Protein AF-A0A7D5SDD8-F1 (afdb_monomer_lite)

Radius of gyration: 26.08 Å; chains: 1; bounding box: 61×67×70 Å

pLDDT: mean 90.42, std 7.59, range [57.81, 98.69]

Secondary structure (DSSP, 8-state):
-----SSS----S---TTEEE--EEE---TT-S--EEEPPPEEE--PPPPPPEEEEEES-SS--TT--EEEEEEEES--EEEEEEEEETTEEES-SSSEEEES---TT--EEEEEEEE-SS----------EE--TTS----SS-TTSSEEEEEEEEPHHHHHHTT--S-EEEEEEEEEE--SSPPBS-SEEEEEEEEEEE--SS--SBPP----EEEEEEEEE-PPTTEEEEEEEEEEEEE-SSSEEEEEEEEE--S---B-PPBEE---SS--EEEEEE-GGGGTTGGG-SB-EEES--

Sequence (301 aa):
MNTGTNSATFTTNALTNGQTVTCVLTSSANCLSNNTATSNGITVNVSAAQTPTLSISASATTICSATSVTFTATATNPGINPSYQWKVNGSNVGTNSSTYTSSAINNGDVVTCQLTSYSTCPLTVTLGTGTGTNTTTSGAGAAYPTYYGNGRQQYIIRATELTALGLSTSGLLQSVGFNVATTNVGSPATLNGYTIKLANVSNTVSTTSFLNPTFTTVLGPLNYTPVTASLNTHTFTTPFVWDGSSNVLVDICFSNQVVGTSAYQTAQTNPGFVTSVYYQADGTAGAAACTQATGTTTCPA

Structure (mmCIF, N/CA/C/O backbone):
data_AF-A0A7D5SDD8-F1
#
_entry.id   AF-A0A7D5SDD8-F1
#
loop_
_atom_site.group_PDB
_atom_site.id
_atom_site.type_symbol
_atom_site.label_atom_id
_atom_site.label_alt_id
_atom_site.label_comp_id
_atom_site.label_asym_id
_atom_site.label_entity_id
_atom_site.label_seq_id
_atom_site.pdbx_PDB_ins_code
_atom_site.Cartn_x
_atom_site.Cartn_y
_atom_site.Cartn_z
_atom_site.occupancy
_atom_site.B_iso_or_equiv
_atom_site.auth_seq_id
_atom_site.auth_comp_id
_atom_site.auth_asym_id
_atom_site.auth_atom_id
_atom_site.pdbx_PDB_model_num
ATOM 1 N N . MET A 1 1 ? 12.315 -35.715 4.372 1.00 66.25 1 MET A N 1
ATOM 2 C CA . MET A 1 1 ? 11.737 -36.354 3.167 1.00 66.25 1 MET A CA 1
ATOM 3 C C . MET A 1 1 ? 12.162 -35.550 1.953 1.00 66.25 1 MET A C 1
ATOM 5 O O . MET A 1 1 ? 12.188 -34.329 2.062 1.00 66.25 1 MET A O 1
ATOM 9 N N . ASN A 1 2 ? 12.517 -36.199 0.841 1.00 77.56 2 ASN A N 1
ATOM 10 C CA . ASN A 1 2 ? 12.768 -35.473 -0.404 1.00 77.56 2 ASN A CA 1
ATOM 11 C C . ASN A 1 2 ? 11.422 -34.995 -0.965 1.00 77.56 2 ASN A C 1
ATOM 13 O O . ASN A 1 2 ? 10.528 -35.804 -1.190 1.00 77.56 2 ASN A O 1
ATOM 17 N N . THR A 1 3 ? 11.273 -33.684 -1.103 1.00 81.19 3 THR A N 1
ATOM 18 C CA . THR A 1 3 ? 10.057 -33.028 -1.608 1.00 81.19 3 THR A CA 1
ATOM 19 C C . THR A 1 3 ? 10.343 -32.171 -2.842 1.00 81.19 3 THR A C 1
ATOM 21 O O . THR A 1 3 ? 9.421 -31.591 -3.407 1.00 81.19 3 THR A O 1
ATOM 24 N N . GLY A 1 4 ? 11.608 -32.097 -3.270 1.00 77.88 4 GLY A N 1
ATOM 25 C CA . GLY A 1 4 ? 12.033 -31.346 -4.444 1.00 77.88 4 GLY A CA 1
ATOM 26 C C . GLY A 1 4 ? 12.057 -32.205 -5.707 1.00 77.88 4 GLY A C 1
ATOM 27 O O . GLY A 1 4 ? 12.121 -33.433 -5.658 1.00 77.88 4 GLY A O 1
ATOM 28 N N . THR A 1 5 ? 12.028 -31.542 -6.858 1.00 81.94 5 THR A N 1
ATOM 29 C CA . THR A 1 5 ? 12.284 -32.153 -8.170 1.00 81.94 5 THR A CA 1
ATOM 30 C C . THR A 1 5 ? 13.751 -31.962 -8.567 1.00 81.94 5 THR A C 1
ATOM 32 O O . THR A 1 5 ? 14.474 -31.219 -7.908 1.00 81.94 5 THR A O 1
ATOM 35 N N . ASN A 1 6 ? 14.198 -32.579 -9.669 1.00 87.00 6 ASN A N 1
ATOM 36 C CA . ASN A 1 6 ? 15.525 -32.327 -10.252 1.00 87.00 6 ASN A CA 1
ATOM 37 C C . ASN A 1 6 ? 15.594 -30.925 -10.892 1.00 87.00 6 ASN A C 1
ATOM 39 O O . ASN A 1 6 ? 15.603 -30.776 -12.112 1.00 87.00 6 ASN A O 1
ATOM 43 N N . SER A 1 7 ? 15.549 -29.898 -10.052 1.00 84.81 7 SER A N 1
ATOM 44 C CA . SER A 1 7 ? 15.533 -28.487 -10.413 1.00 84.81 7 SER A CA 1
ATOM 45 C C . SER A 1 7 ? 16.516 -27.737 -9.527 1.00 84.81 7 SER A C 1
ATOM 47 O O . SER A 1 7 ? 16.655 -28.038 -8.342 1.00 84.81 7 SER A O 1
ATOM 49 N N . ALA A 1 8 ? 17.157 -26.714 -10.089 1.00 84.94 8 ALA A N 1
ATOM 50 C CA . ALA A 1 8 ? 17.999 -25.797 -9.328 1.00 84.94 8 ALA A CA 1
ATOM 51 C C . ALA A 1 8 ? 17.191 -24.910 -8.356 1.00 84.94 8 ALA A C 1
ATOM 53 O O . ALA A 1 8 ? 17.775 -24.206 -7.535 1.00 84.94 8 ALA A O 1
ATOM 54 N N . THR A 1 9 ? 15.856 -24.930 -8.436 1.00 82.12 9 THR A N 1
ATOM 55 C CA . THR A 1 9 ? 14.961 -24.117 -7.605 1.00 82.12 9 THR A CA 1
ATOM 56 C C . THR A 1 9 ? 13.882 -24.982 -6.960 1.00 82.12 9 THR A C 1
ATOM 58 O O . THR A 1 9 ? 13.215 -25.763 -7.639 1.00 82.12 9 THR A O 1
ATOM 61 N N . PHE A 1 10 ? 13.692 -24.800 -5.651 1.00 84.56 10 PHE A N 1
ATOM 62 C CA . PHE A 1 10 ? 12.634 -25.418 -4.854 1.00 84.56 10 PHE A CA 1
ATOM 63 C C . PHE A 1 10 ? 11.755 -24.332 -4.228 1.00 84.56 10 PHE A C 1
ATOM 65 O O . PHE A 1 10 ? 12.262 -23.407 -3.596 1.00 84.56 10 PHE A O 1
ATOM 72 N N . THR A 1 11 ? 10.439 -24.458 -4.390 1.00 81.12 11 THR A N 1
ATOM 73 C CA . THR A 1 11 ? 9.437 -23.543 -3.829 1.00 81.12 11 THR A CA 1
ATOM 74 C C . THR A 1 11 ? 8.402 -24.342 -3.057 1.00 81.12 11 THR A C 1
ATOM 76 O O . THR A 1 11 ? 7.872 -25.327 -3.567 1.00 81.12 11 THR A O 1
ATOM 79 N N . THR A 1 12 ? 8.086 -23.915 -1.839 1.00 84.69 12 THR A N 1
ATOM 80 C CA . THR A 1 12 ? 7.073 -24.555 -0.998 1.00 84.69 12 THR A CA 1
ATOM 81 C C . THR A 1 12 ? 6.418 -23.523 -0.087 1.00 84.69 12 THR A C 1
ATOM 83 O O . THR A 1 12 ? 7.049 -22.550 0.317 1.00 84.69 12 THR A O 1
ATOM 86 N N . ASN A 1 13 ? 5.153 -23.753 0.247 1.00 79.31 13 ASN A N 1
ATOM 87 C CA . ASN A 1 13 ? 4.387 -23.017 1.252 1.00 79.31 13 ASN A CA 1
ATOM 88 C C . ASN A 1 13 ? 4.077 -23.884 2.489 1.00 79.31 13 ASN A C 1
ATOM 90 O O . ASN A 1 13 ? 3.330 -23.459 3.363 1.00 79.31 13 ASN A O 1
ATOM 94 N N . ALA A 1 14 ? 4.639 -25.095 2.562 1.00 84.62 14 ALA A N 1
ATOM 95 C CA . ALA A 1 14 ? 4.323 -26.090 3.588 1.00 84.62 14 ALA A CA 1
ATOM 96 C C . ALA A 1 14 ? 5.325 -26.121 4.755 1.00 84.62 14 ALA A C 1
ATOM 98 O O . ALA A 1 14 ? 5.261 -27.022 5.593 1.00 84.62 14 ALA A O 1
ATOM 99 N N . LEU A 1 15 ? 6.280 -25.183 4.799 1.00 86.50 15 LEU A N 1
ATOM 100 C CA . LEU A 1 15 ? 7.284 -25.167 5.859 1.00 86.50 15 LEU A CA 1
ATOM 101 C C . LEU A 1 15 ? 6.682 -24.713 7.188 1.00 86.50 15 LEU A C 1
ATOM 103 O O . LEU A 1 15 ? 5.886 -23.778 7.246 1.00 86.50 15 LEU A O 1
ATOM 107 N N . THR A 1 16 ? 7.124 -25.349 8.268 1.00 87.06 16 THR A N 1
ATOM 108 C CA . THR A 1 16 ? 6.798 -24.955 9.643 1.00 87.06 16 THR A CA 1
ATOM 109 C C . THR A 1 16 ? 8.028 -24.412 10.360 1.00 87.06 16 THR A C 1
ATOM 111 O O . THR A 1 16 ? 9.163 -24.649 9.945 1.00 87.06 16 THR A O 1
ATOM 114 N N . ASN A 1 17 ? 7.811 -23.705 11.471 1.00 86.38 17 ASN A N 1
ATOM 115 C CA . ASN A 1 17 ? 8.893 -23.103 12.244 1.00 86.38 17 ASN A CA 1
ATOM 116 C C . ASN A 1 17 ? 9.960 -24.129 12.656 1.00 86.38 17 ASN A C 1
ATOM 118 O O . ASN A 1 17 ? 9.631 -25.195 13.176 1.00 86.38 17 ASN A O 1
ATOM 122 N N . GLY A 1 18 ? 11.229 -23.783 12.443 1.00 85.88 18 GLY A N 1
ATOM 123 C CA . GLY A 1 18 ? 12.379 -24.603 12.815 1.00 85.88 18 GLY A CA 1
ATOM 124 C C . GLY A 1 18 ? 12.709 -25.722 11.826 1.00 85.88 18 GLY A C 1
ATOM 125 O O . GLY A 1 18 ? 13.645 -26.478 12.075 1.00 85.88 18 GLY A O 1
ATOM 126 N N . GLN A 1 19 ? 11.988 -25.847 10.707 1.00 91.81 19 GLN A N 1
ATOM 127 C CA . GLN A 1 19 ? 12.346 -26.819 9.677 1.00 91.81 19 GLN A CA 1
ATOM 128 C C . GLN A 1 19 ? 13.615 -26.394 8.937 1.00 91.81 19 GLN A C 1
ATOM 130 O O . GLN A 1 19 ? 13.788 -25.230 8.582 1.00 91.81 19 GLN A O 1
ATOM 135 N N . THR A 1 20 ? 14.495 -27.358 8.674 1.00 90.94 20 THR A N 1
ATOM 136 C CA . THR A 1 20 ? 15.713 -27.150 7.890 1.00 90.94 20 THR A CA 1
ATOM 137 C C . THR A 1 20 ? 15.519 -27.655 6.464 1.00 90.94 20 THR A C 1
ATOM 139 O O . THR A 1 20 ? 15.123 -28.801 6.254 1.00 90.94 20 THR A O 1
ATOM 142 N N . VAL A 1 21 ? 15.840 -26.814 5.484 1.00 92.88 21 VAL A N 1
ATOM 143 C CA . VAL A 1 21 ? 15.883 -27.175 4.064 1.00 92.88 21 VAL A CA 1
ATOM 144 C C . VAL A 1 21 ? 17.324 -27.496 3.672 1.00 92.88 21 VAL A C 1
ATOM 146 O O . VAL A 1 21 ? 18.232 -26.708 3.935 1.00 92.88 21 VAL A O 1
ATOM 149 N N . THR A 1 22 ? 17.529 -28.646 3.032 1.00 91.81 22 THR A N 1
ATOM 150 C CA . THR A 1 22 ? 18.794 -29.061 2.407 1.00 91.81 22 THR A CA 1
ATOM 151 C C . THR A 1 22 ? 18.536 -29.492 0.966 1.00 91.81 22 THR A C 1
ATOM 153 O O . THR A 1 22 ? 17.443 -29.946 0.626 1.00 91.81 22 THR A O 1
ATOM 156 N N . CYS A 1 23 ? 19.545 -29.358 0.109 1.00 91.44 23 CYS A N 1
ATOM 157 C CA . CYS A 1 23 ? 19.535 -29.860 -1.260 1.00 91.44 23 CYS A CA 1
ATOM 158 C C . CYS A 1 23 ? 20.537 -31.009 -1.384 1.00 91.44 23 CYS A C 1
ATOM 160 O O . CYS A 1 23 ? 21.639 -30.929 -0.841 1.00 91.44 23 CYS A O 1
ATOM 162 N N . VAL A 1 24 ? 20.161 -32.069 -2.100 1.00 92.25 24 VAL A N 1
ATOM 163 C CA . VAL A 1 24 ? 21.058 -33.182 -2.427 1.00 92.25 24 VAL A CA 1
ATOM 164 C C . VAL A 1 24 ? 21.251 -33.212 -3.937 1.00 92.25 24 VAL A C 1
ATOM 166 O O . VAL A 1 24 ? 20.313 -33.482 -4.685 1.00 92.25 24 VAL A O 1
ATOM 169 N N . LEU A 1 25 ? 22.476 -32.953 -4.380 1.00 90.56 25 LEU A N 1
ATOM 170 C CA . LEU A 1 25 ? 22.902 -33.149 -5.758 1.00 90.56 25 LEU A CA 1
ATOM 171 C C . LEU A 1 25 ? 23.316 -34.609 -5.943 1.00 90.56 25 LEU A C 1
ATOM 173 O O . LEU A 1 25 ? 24.111 -35.121 -5.160 1.00 90.56 25 LEU A O 1
ATOM 177 N N . THR A 1 26 ? 22.826 -35.257 -6.999 1.00 91.69 26 THR A N 1
ATOM 178 C CA . THR A 1 26 ? 23.300 -36.582 -7.431 1.00 91.69 26 THR A CA 1
ATOM 179 C C . THR A 1 26 ? 23.877 -36.473 -8.839 1.00 91.69 26 THR A C 1
ATOM 181 O O . THR A 1 26 ? 23.182 -36.054 -9.760 1.00 91.69 26 THR A O 1
ATOM 184 N N . SER A 1 27 ? 25.148 -36.829 -9.008 1.00 89.06 27 SER A N 1
ATOM 185 C CA . SER A 1 27 ? 25.861 -36.805 -10.286 1.00 89.06 27 SER A CA 1
ATOM 186 C C . SER A 1 27 ? 25.738 -38.139 -11.023 1.00 89.06 27 SER A C 1
ATOM 188 O O . SER A 1 27 ? 25.732 -39.207 -10.411 1.00 89.06 27 SER A O 1
ATOM 190 N N . SER A 1 28 ? 25.682 -38.078 -12.353 1.00 90.81 28 SER A N 1
ATOM 191 C CA . SER A 1 28 ? 25.696 -39.239 -13.251 1.00 90.81 28 SER A CA 1
ATOM 192 C C . SER A 1 28 ? 27.062 -39.484 -13.908 1.00 90.81 28 SER A C 1
ATOM 194 O O . SER A 1 28 ? 27.164 -40.304 -14.817 1.00 90.81 28 SER A O 1
ATOM 196 N N . ALA A 1 29 ? 28.116 -38.776 -13.486 1.00 91.44 29 ALA A N 1
ATOM 197 C CA . ALA A 1 29 ? 29.450 -38.963 -14.049 1.00 91.44 29 ALA A CA 1
ATOM 198 C C . ALA A 1 29 ? 30.040 -40.339 -13.687 1.00 91.44 29 ALA A C 1
ATOM 200 O O . ALA A 1 29 ? 29.857 -40.848 -12.580 1.00 91.44 29 ALA A O 1
ATOM 201 N N . ASN A 1 30 ? 30.790 -40.924 -14.624 1.00 91.31 30 ASN A N 1
ATOM 202 C CA . ASN A 1 30 ? 31.490 -42.187 -14.405 1.00 91.31 30 ASN A CA 1
ATOM 203 C C . ASN A 1 30 ? 32.694 -42.000 -13.466 1.00 91.31 30 ASN A C 1
ATOM 205 O O . ASN A 1 30 ? 33.259 -40.910 -13.373 1.00 91.31 30 ASN A O 1
ATOM 209 N N . CYS A 1 31 ? 33.116 -43.089 -12.818 1.00 88.06 31 CYS A N 1
ATOM 210 C CA . CYS A 1 31 ? 34.308 -43.148 -11.959 1.00 88.06 31 CYS A CA 1
ATOM 211 C C . CYS A 1 31 ? 34.240 -42.316 -10.660 1.00 88.06 31 CYS A C 1
ATOM 213 O O . CYS A 1 31 ? 35.278 -42.018 -10.071 1.00 88.06 31 CYS A O 1
ATOM 215 N N . LEU A 1 32 ? 33.041 -41.966 -10.179 1.00 89.44 32 LEU A N 1
ATOM 216 C CA . LEU A 1 32 ? 32.861 -41.347 -8.863 1.00 89.44 32 LEU A CA 1
ATOM 217 C C . LEU A 1 32 ? 32.847 -42.406 -7.751 1.00 89.44 32 LEU A C 1
ATOM 219 O O . LEU A 1 32 ? 32.102 -43.379 -7.826 1.00 89.44 32 LEU A O 1
ATOM 223 N N . SER A 1 33 ? 33.628 -42.189 -6.691 1.00 87.81 33 SER A N 1
ATOM 224 C CA . SER A 1 33 ? 33.569 -42.990 -5.455 1.00 87.81 33 SER A CA 1
ATOM 225 C C . SER A 1 33 ? 32.396 -42.595 -4.547 1.00 87.81 33 SER A C 1
ATOM 227 O O . SER A 1 33 ? 31.922 -43.410 -3.760 1.00 87.81 33 SER A O 1
ATOM 229 N N . ASN A 1 34 ? 31.906 -41.359 -4.679 1.00 88.44 34 ASN A N 1
ATOM 230 C CA . ASN A 1 34 ? 30.652 -40.871 -4.116 1.00 88.44 34 ASN A CA 1
ATOM 231 C C . ASN A 1 34 ? 29.995 -39.951 -5.150 1.00 88.44 34 ASN A C 1
ATOM 233 O O . ASN A 1 34 ? 30.604 -38.985 -5.608 1.00 88.44 34 ASN A O 1
ATOM 237 N N . ASN A 1 35 ? 28.766 -40.268 -5.538 1.00 91.56 35 ASN A N 1
ATOM 238 C CA . ASN A 1 35 ? 28.024 -39.532 -6.553 1.00 91.56 35 ASN A CA 1
ATOM 239 C C . ASN A 1 35 ? 27.025 -38.529 -5.964 1.00 91.56 35 ASN A C 1
ATOM 241 O O . ASN A 1 35 ? 26.278 -37.923 -6.726 1.00 91.56 35 ASN A O 1
ATOM 245 N N . THR A 1 36 ? 27.005 -38.330 -4.646 1.00 92.81 36 THR A N 1
ATOM 246 C CA . THR A 1 36 ? 26.083 -37.406 -3.977 1.00 92.81 36 THR A CA 1
ATOM 247 C C . THR A 1 36 ? 26.815 -36.314 -3.204 1.00 92.81 36 THR A C 1
ATOM 249 O O . THR A 1 36 ? 27.862 -36.548 -2.603 1.00 92.81 36 THR A O 1
ATOM 252 N N . ALA A 1 37 ? 26.241 -35.112 -3.197 1.00 91.94 37 ALA A N 1
ATOM 253 C CA . ALA A 1 37 ? 26.664 -34.002 -2.353 1.00 91.94 37 ALA A CA 1
ATOM 254 C C . ALA A 1 37 ? 25.435 -33.354 -1.708 1.00 91.94 37 ALA A C 1
ATOM 256 O O . ALA A 1 37 ? 24.469 -33.033 -2.397 1.00 91.94 37 ALA A O 1
ATOM 257 N N . THR A 1 38 ? 25.478 -33.144 -0.394 1.00 94.19 38 THR A N 1
ATOM 258 C CA . THR A 1 38 ? 24.411 -32.465 0.354 1.00 94.19 38 THR A CA 1
ATOM 259 C C . THR A 1 38 ? 24.860 -31.051 0.698 1.00 94.19 38 THR A C 1
ATOM 261 O O . THR A 1 38 ? 25.985 -30.853 1.158 1.00 94.19 38 THR A O 1
ATOM 264 N N . SER A 1 39 ? 23.996 -30.064 0.479 1.00 95.12 39 SER A N 1
ATOM 265 C CA . SER A 1 39 ? 24.253 -28.675 0.861 1.00 95.12 39 SER A CA 1
ATOM 266 C C . SER A 1 39 ? 24.310 -28.500 2.382 1.00 95.12 39 SER A C 1
ATOM 268 O O . SER A 1 39 ? 23.908 -29.373 3.153 1.00 95.12 39 SER A O 1
ATOM 270 N N . ASN A 1 40 ? 24.708 -27.310 2.833 1.00 94.75 40 ASN A N 1
ATOM 271 C CA . ASN A 1 40 ? 24.365 -26.868 4.181 1.00 94.75 40 ASN A CA 1
ATOM 272 C C . ASN A 1 40 ? 22.835 -26.807 4.366 1.00 94.75 40 ASN A C 1
ATOM 274 O O . ASN A 1 40 ? 22.072 -26.729 3.398 1.00 94.75 40 ASN A O 1
ATOM 278 N N . GLY A 1 41 ? 22.396 -26.826 5.624 1.00 93.31 41 GLY A N 1
ATOM 279 C CA . GLY A 1 41 ? 20.999 -26.621 5.987 1.00 93.31 41 GLY A CA 1
ATOM 280 C C . GLY A 1 41 ? 20.658 -25.144 6.142 1.00 93.31 41 GLY A C 1
ATOM 281 O O . GLY A 1 41 ? 21.444 -24.379 6.702 1.00 93.31 41 GLY A O 1
ATOM 282 N N . ILE A 1 42 ? 19.474 -24.757 5.676 1.00 92.00 42 ILE A N 1
ATOM 283 C CA . ILE A 1 42 ? 18.858 -23.460 5.964 1.00 92.00 42 ILE A CA 1
ATOM 284 C C . ILE A 1 42 ? 17.688 -23.707 6.907 1.00 92.00 42 ILE A C 1
ATOM 286 O O . ILE A 1 42 ? 16.699 -24.320 6.510 1.00 92.00 42 ILE A O 1
ATOM 290 N N . THR A 1 43 ? 17.794 -23.249 8.151 1.00 90.75 43 THR A N 1
ATOM 291 C CA . THR A 1 43 ? 16.678 -23.303 9.103 1.00 90.75 43 THR A CA 1
ATOM 292 C C . THR A 1 43 ? 15.714 -22.159 8.823 1.00 90.75 43 THR A C 1
ATOM 294 O O . THR A 1 43 ? 16.118 -20.998 8.781 1.00 90.75 43 THR A O 1
ATOM 297 N N . VAL A 1 44 ? 14.443 -22.493 8.625 1.00 88.25 44 VAL A N 1
ATOM 298 C CA . VAL A 1 44 ? 13.379 -21.535 8.336 1.00 88.25 44 VAL A CA 1
ATOM 299 C C . VAL A 1 44 ? 12.619 -21.214 9.615 1.00 88.25 44 VAL A C 1
ATOM 301 O O . VAL A 1 44 ? 12.052 -22.092 10.270 1.00 88.25 44 VAL A O 1
ATOM 304 N N . ASN A 1 45 ? 12.578 -19.927 9.946 1.00 82.38 45 ASN A N 1
ATOM 305 C CA . ASN A 1 45 ? 11.783 -19.410 11.048 1.00 82.38 45 ASN A CA 1
ATOM 306 C C . ASN A 1 45 ? 10.446 -18.915 10.494 1.00 82.38 45 ASN A C 1
ATOM 308 O O . ASN A 1 45 ? 10.393 -17.898 9.805 1.00 82.38 45 ASN A O 1
ATOM 312 N N . VAL A 1 46 ? 9.371 -19.645 10.790 1.00 80.50 46 VAL A N 1
ATOM 313 C CA . VAL A 1 46 ? 8.010 -19.277 10.382 1.00 80.50 46 VAL A CA 1
ATOM 314 C C . VAL A 1 46 ? 7.296 -18.705 11.596 1.00 80.50 46 VAL A C 1
ATOM 316 O O . VAL A 1 46 ? 6.990 -19.428 12.543 1.00 80.50 46 VAL A O 1
ATOM 319 N N . SER A 1 47 ? 7.034 -17.402 11.576 1.00 77.62 47 SER A N 1
ATOM 320 C CA . SER A 1 47 ? 6.253 -16.750 12.627 1.00 77.62 47 SER A CA 1
ATOM 321 C C . SER A 1 47 ? 4.777 -17.105 12.474 1.00 77.62 47 SER A C 1
ATOM 323 O O . SER A 1 47 ? 4.202 -16.932 11.401 1.00 77.62 47 SER A O 1
ATOM 325 N N . ALA A 1 48 ? 4.152 -17.584 13.548 1.00 72.62 48 ALA A N 1
ATOM 326 C CA . ALA A 1 48 ? 2.716 -17.831 13.554 1.00 72.62 48 ALA A CA 1
ATOM 327 C C . ALA A 1 48 ? 1.937 -16.507 13.493 1.00 72.62 48 ALA A C 1
ATOM 329 O O . ALA A 1 48 ? 2.328 -15.515 14.117 1.00 72.62 48 ALA A O 1
ATOM 330 N N . ALA A 1 49 ? 0.810 -16.504 12.778 1.00 71.69 49 ALA A N 1
ATOM 331 C CA . ALA A 1 49 ? -0.141 -15.403 12.846 1.00 71.69 49 ALA A CA 1
ATOM 332 C C . ALA A 1 49 ? -0.688 -15.302 14.278 1.00 71.69 49 ALA A C 1
ATOM 334 O O . ALA A 1 49 ? -1.199 -16.278 14.828 1.00 71.69 49 ALA A O 1
ATOM 335 N N . GLN A 1 50 ? -0.564 -14.126 14.892 1.00 79.31 50 GLN A N 1
ATOM 336 C CA . GLN A 1 50 ? -1.072 -13.894 16.240 1.00 79.31 50 GLN A CA 1
ATOM 337 C C . GLN A 1 50 ? -2.470 -13.286 16.165 1.00 79.31 50 GLN A C 1
ATOM 339 O O . GLN A 1 50 ? -2.685 -12.306 15.455 1.00 79.31 50 GLN A O 1
ATOM 344 N N . THR A 1 51 ? -3.415 -13.864 16.907 1.00 81.62 51 THR A N 1
ATOM 345 C CA . THR A 1 51 ? -4.761 -13.294 17.042 1.00 81.62 51 THR A CA 1
ATOM 346 C C . THR A 1 51 ? -4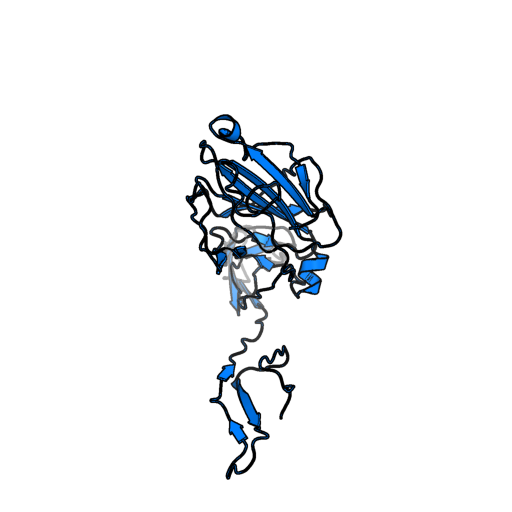.752 -12.257 18.169 1.00 81.62 51 THR A C 1
ATOM 348 O O . THR A 1 51 ? -4.340 -12.607 19.281 1.00 81.62 51 THR A O 1
ATOM 351 N N . PRO A 1 52 ? -5.176 -11.004 17.920 1.00 88.38 52 PRO A N 1
ATOM 352 C CA . PRO A 1 52 ? -5.282 -10.003 18.971 1.00 88.38 52 PRO A CA 1
ATOM 353 C C . PRO A 1 52 ? -6.413 -10.364 19.939 1.00 88.38 52 PRO A C 1
ATOM 355 O O . PRO A 1 52 ? -7.503 -10.755 19.521 1.00 88.38 52 PRO A O 1
ATOM 358 N N . THR A 1 53 ? -6.177 -10.193 21.238 1.00 92.31 53 THR A N 1
ATOM 359 C CA . THR A 1 53 ? -7.226 -10.264 22.265 1.00 92.31 53 THR A CA 1
ATOM 360 C C . THR A 1 53 ? -7.300 -8.949 23.027 1.00 92.31 53 THR A C 1
ATOM 362 O O . THR A 1 53 ? -6.299 -8.246 23.170 1.00 92.31 53 THR A O 1
ATOM 365 N N . LEU A 1 54 ? -8.496 -8.604 23.504 1.00 96.94 54 LEU A N 1
ATOM 366 C CA . LEU A 1 54 ? -8.762 -7.368 24.230 1.00 96.94 54 LEU A CA 1
ATOM 367 C C . LEU A 1 54 ? -9.602 -7.670 25.470 1.00 96.94 54 LEU A C 1
ATOM 369 O O . LEU A 1 54 ? -10.650 -8.306 25.369 1.00 96.94 54 LEU A O 1
ATOM 373 N N . SER A 1 55 ? -9.164 -7.185 26.626 1.00 97.38 55 SER A N 1
ATOM 374 C CA . SER A 1 55 ? -9.961 -7.142 27.853 1.00 97.38 55 SER A CA 1
ATOM 375 C C . SER A 1 55 ? -10.061 -5.706 28.359 1.00 97.38 55 SER A C 1
ATOM 377 O O . SER A 1 55 ? -9.227 -4.865 28.022 1.00 97.38 55 SER A O 1
ATOM 379 N N . ILE A 1 56 ? -11.093 -5.409 29.149 1.00 98.25 56 ILE A N 1
ATOM 380 C CA . ILE A 1 56 ? -11.249 -4.104 29.797 1.00 98.25 56 ILE A CA 1
ATOM 381 C C . ILE A 1 56 ? -11.427 -4.274 31.305 1.00 98.25 56 ILE A C 1
ATOM 383 O O . ILE A 1 56 ? -12.005 -5.259 31.764 1.00 98.25 56 ILE A O 1
ATOM 387 N N . SER A 1 57 ? -10.957 -3.297 32.069 1.00 98.06 57 SER A N 1
ATOM 388 C CA . SER A 1 57 ? -11.225 -3.150 33.498 1.00 98.06 57 SER A CA 1
ATOM 389 C C . SER A 1 57 ? -11.739 -1.744 33.793 1.00 98.06 57 SER A C 1
ATOM 391 O O . SER A 1 57 ? -11.510 -0.819 33.016 1.00 98.06 57 SER A O 1
ATOM 393 N N . ALA A 1 58 ? -12.454 -1.582 34.904 1.00 97.75 58 ALA A N 1
ATOM 394 C CA . ALA A 1 58 ? -12.923 -0.290 35.392 1.00 97.75 58 ALA A CA 1
ATOM 395 C C . ALA A 1 58 ? -12.261 0.023 36.737 1.00 97.75 58 ALA A C 1
ATOM 397 O O . ALA A 1 58 ? -12.044 -0.882 37.543 1.00 97.75 58 ALA A O 1
ATOM 398 N N . SER A 1 59 ? -11.984 1.299 37.005 1.00 97.75 59 SER A N 1
ATOM 399 C CA . SER A 1 59 ? -11.438 1.752 38.290 1.00 97.75 59 SER A CA 1
ATOM 400 C C . SER A 1 59 ? -12.400 1.516 39.458 1.00 97.75 59 SER A C 1
ATOM 402 O O . SER A 1 59 ? -11.961 1.382 40.595 1.00 97.75 59 SER A O 1
ATOM 404 N N . ALA A 1 60 ? -13.704 1.468 39.178 1.00 95.06 60 ALA A N 1
ATOM 405 C CA . ALA A 1 60 ? -14.756 1.103 40.115 1.00 95.06 60 ALA A CA 1
ATOM 406 C C . ALA A 1 60 ? -15.967 0.554 39.346 1.00 95.06 60 ALA A C 1
ATOM 408 O O . ALA A 1 60 ? -16.288 1.036 38.261 1.00 95.06 60 ALA A O 1
ATOM 409 N N . THR A 1 61 ? -16.652 -0.435 39.920 1.00 92.19 61 THR A N 1
ATOM 410 C CA . THR A 1 61 ? -17.909 -0.999 39.385 1.00 92.19 61 THR A CA 1
ATOM 411 C C . THR A 1 61 ? -19.131 -0.601 40.209 1.00 92.19 61 THR A C 1
ATOM 413 O O . THR A 1 61 ? -20.263 -0.834 39.803 1.00 92.19 61 THR A O 1
ATOM 416 N N . THR A 1 62 ? -18.912 0.009 41.373 1.00 93.81 62 THR A N 1
ATOM 417 C CA . THR A 1 62 ? -19.942 0.605 42.225 1.00 93.81 62 THR A CA 1
ATOM 418 C C . THR A 1 62 ? -19.521 2.037 42.503 1.00 93.81 62 THR A C 1
ATOM 420 O O . THR A 1 62 ? -18.433 2.267 43.029 1.00 93.81 62 THR A O 1
ATOM 423 N N . ILE A 1 63 ? -20.358 2.994 42.114 1.00 92.88 63 ILE A N 1
ATOM 424 C CA . ILE A 1 63 ? -20.049 4.422 42.185 1.00 92.88 63 ILE A CA 1
ATOM 425 C C . ILE A 1 63 ? -21.234 5.214 42.721 1.00 92.88 63 ILE A C 1
ATOM 427 O O . ILE A 1 63 ? -22.388 4.822 42.547 1.00 92.88 63 ILE A O 1
ATOM 431 N N . CYS A 1 64 ? -20.952 6.367 43.323 1.00 92.44 64 CYS A N 1
ATOM 432 C CA . CYS A 1 64 ? -21.968 7.394 43.511 1.00 92.44 64 CYS A CA 1
ATOM 433 C C . CYS A 1 64 ? -22.244 8.088 42.169 1.00 92.44 64 CYS A C 1
ATOM 435 O O . CYS A 1 64 ? -21.347 8.196 41.328 1.00 92.44 64 CYS A O 1
ATOM 437 N N . SER A 1 65 ? -23.461 8.603 41.988 1.00 89.81 65 SER A N 1
ATOM 438 C CA . SER A 1 65 ? -23.826 9.383 40.798 1.00 89.81 65 SER A CA 1
ATOM 439 C C . SER A 1 65 ? -22.792 10.476 40.501 1.00 89.81 65 SER A C 1
ATOM 441 O O . SER A 1 65 ? -22.303 11.129 41.421 1.00 89.81 65 SER A O 1
ATOM 443 N N . ALA A 1 66 ? -22.479 10.671 39.217 1.00 89.50 66 ALA A N 1
ATOM 444 C CA . ALA A 1 66 ? -21.492 11.631 38.711 1.00 89.50 66 ALA A CA 1
ATOM 445 C C . ALA A 1 66 ? -20.025 11.393 39.134 1.00 89.50 66 ALA A C 1
ATOM 447 O O . ALA A 1 66 ? -19.158 12.218 38.836 1.00 89.50 66 ALA A O 1
ATOM 448 N N . THR A 1 67 ? -19.708 10.269 39.786 1.00 94.50 67 THR A N 1
ATOM 449 C CA . THR A 1 67 ? -18.309 9.908 40.061 1.00 94.50 67 THR A CA 1
ATOM 450 C C . THR A 1 67 ? -17.623 9.500 38.763 1.00 94.50 67 THR A C 1
ATOM 452 O O . THR A 1 67 ? -18.157 8.713 37.985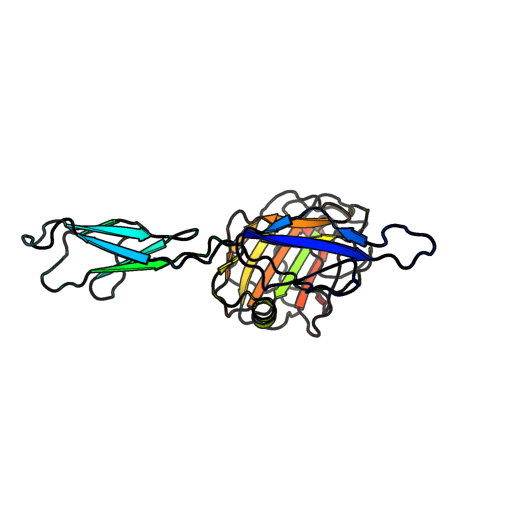 1.00 94.50 67 THR A O 1
ATOM 455 N N . SER A 1 68 ? -16.420 10.022 38.538 1.00 95.88 68 SER A N 1
ATOM 456 C CA . SER A 1 68 ? -15.621 9.657 37.372 1.00 95.88 68 SER A CA 1
ATOM 457 C C . SER A 1 68 ? -15.113 8.217 37.476 1.00 95.88 68 SER A C 1
ATOM 459 O O . SER A 1 68 ? -14.524 7.837 38.490 1.00 95.88 68 SER A O 1
ATOM 461 N N . VAL A 1 69 ? -15.309 7.431 36.419 1.00 97.50 69 VAL A N 1
ATOM 462 C CA . VAL A 1 69 ? -14.763 6.078 36.264 1.00 97.50 69 VAL A CA 1
ATOM 463 C C . VAL A 1 69 ? -13.786 6.072 35.105 1.00 97.50 69 VAL A C 1
ATOM 465 O O . VAL A 1 69 ? -14.092 6.579 34.026 1.00 97.50 69 VAL A O 1
ATOM 468 N N . THR A 1 70 ? -12.624 5.465 35.322 1.00 98.19 70 THR A N 1
ATOM 469 C CA . THR A 1 70 ? -11.647 5.199 34.268 1.00 98.19 70 THR A CA 1
ATOM 470 C C . THR A 1 70 ? -11.731 3.737 33.870 1.00 98.19 70 THR A C 1
ATOM 472 O O . THR A 1 70 ? -11.575 2.846 34.703 1.00 98.19 70 THR A O 1
ATOM 475 N N . PHE A 1 71 ? -11.952 3.499 32.587 1.00 98.44 71 PHE A N 1
ATOM 476 C CA . PHE A 1 71 ? -11.882 2.200 31.949 1.00 98.44 71 PHE A CA 1
ATOM 477 C C . PHE A 1 71 ? -10.529 2.053 31.260 1.00 98.44 71 PHE A C 1
ATOM 479 O O . PHE A 1 71 ? -10.079 2.971 30.570 1.00 98.44 71 PHE A O 1
ATOM 486 N N . THR A 1 72 ? -9.894 0.900 31.430 1.00 98.50 72 THR A N 1
ATOM 487 C CA . THR A 1 72 ? -8.582 0.585 30.860 1.00 98.50 72 THR A CA 1
ATOM 488 C C . THR A 1 72 ? -8.699 -0.659 29.999 1.00 98.50 72 THR A C 1
ATOM 490 O O . THR A 1 72 ? -9.173 -1.691 30.467 1.00 98.50 72 THR A O 1
ATOM 493 N N . ALA A 1 73 ? -8.266 -0.564 28.747 1.00 98.25 73 ALA A N 1
ATOM 494 C CA . ALA A 1 73 ? -8.193 -1.673 27.816 1.00 98.25 73 ALA A CA 1
ATOM 495 C C . ALA A 1 73 ? -6.785 -2.280 27.813 1.00 98.25 73 ALA A C 1
ATOM 497 O O . ALA A 1 73 ? -5.789 -1.575 27.636 1.00 98.25 73 ALA A O 1
ATOM 498 N N . THR A 1 74 ? -6.714 -3.599 27.960 1.00 97.75 74 THR A N 1
ATOM 499 C CA . THR A 1 74 ? -5.475 -4.377 27.913 1.00 97.75 74 THR A CA 1
ATOM 500 C C . THR A 1 74 ? -5.526 -5.296 26.701 1.00 97.75 74 THR A C 1
ATOM 502 O O . THR A 1 74 ? -6.324 -6.233 26.649 1.00 97.75 74 THR A O 1
ATOM 505 N N . ALA A 1 75 ? -4.677 -5.019 25.713 1.00 96.19 75 ALA A N 1
ATOM 506 C CA . ALA A 1 75 ? -4.555 -5.833 24.511 1.00 96.19 75 ALA A CA 1
ATOM 507 C C . ALA A 1 75 ? -3.382 -6.818 24.629 1.00 96.19 75 ALA A C 1
ATOM 509 O O . ALA A 1 75 ? -2.294 -6.441 25.062 1.00 96.19 75 ALA A O 1
ATOM 510 N N . THR A 1 76 ? -3.579 -8.062 24.194 1.00 93.50 76 THR A N 1
ATOM 511 C CA . THR A 1 76 ? -2.490 -9.029 23.971 1.00 93.50 76 THR A CA 1
ATOM 512 C C . THR A 1 76 ? -2.349 -9.268 22.475 1.00 93.50 76 THR A C 1
ATOM 514 O O . THR A 1 76 ? -3.350 -9.378 21.770 1.00 93.50 76 THR A O 1
ATOM 517 N N . ASN A 1 77 ? -1.106 -9.325 21.988 1.00 88.69 77 ASN A N 1
ATOM 518 C CA . ASN A 1 77 ? -0.781 -9.387 20.559 1.00 88.69 77 ASN A CA 1
ATOM 519 C C . ASN A 1 77 ? -1.487 -8.294 19.738 1.00 88.69 77 ASN A C 1
ATOM 521 O O . ASN A 1 77 ? -2.175 -8.610 18.770 1.00 88.69 77 ASN A O 1
ATOM 525 N N . PRO A 1 78 ? -1.330 -7.004 20.096 1.00 88.38 78 PRO A N 1
ATOM 526 C CA . PRO A 1 78 ? -2.133 -5.918 19.539 1.00 88.38 78 PRO A CA 1
ATOM 527 C C . PRO A 1 78 ? -1.895 -5.657 18.050 1.00 88.38 78 PRO A C 1
ATOM 529 O O . PRO A 1 78 ? -2.555 -4.785 17.508 1.00 88.38 78 PRO A O 1
ATOM 532 N N . GLY A 1 79 ? -0.991 -6.375 17.380 1.00 88.81 79 GLY A N 1
ATOM 533 C CA . GLY A 1 79 ? -0.659 -6.140 15.979 1.00 88.81 79 GLY A CA 1
ATOM 534 C C . GLY A 1 79 ? 0.140 -4.851 15.765 1.00 88.81 79 GLY A C 1
ATOM 535 O O . GLY A 1 79 ? 0.697 -4.279 16.703 1.00 88.81 79 GLY A O 1
ATOM 536 N N . ILE A 1 80 ? 0.198 -4.394 14.516 1.00 85.88 80 ILE A N 1
ATOM 537 C CA . ILE A 1 80 ? 0.714 -3.068 14.153 1.00 85.88 80 ILE A CA 1
ATOM 538 C C . ILE A 1 80 ? -0.436 -2.055 14.089 1.00 85.88 80 ILE A C 1
ATOM 540 O O . ILE A 1 80 ? -1.561 -2.413 13.735 1.00 85.88 80 ILE A O 1
ATOM 544 N N . ASN A 1 81 ? -0.137 -0.793 14.413 1.00 85.38 81 ASN A N 1
ATOM 545 C CA . ASN A 1 81 ? -1.080 0.335 14.413 1.00 85.38 81 ASN A CA 1
ATOM 546 C C . ASN A 1 81 ? -2.426 0.039 15.115 1.00 85.38 81 ASN A C 1
ATOM 548 O O . ASN A 1 81 ? -3.477 0.175 14.484 1.00 85.38 81 ASN A O 1
ATOM 552 N N . PRO A 1 82 ? -2.421 -0.370 16.401 1.00 92.06 82 PRO A N 1
ATOM 553 C CA . PRO A 1 82 ? -3.653 -0.614 17.137 1.00 92.06 82 PRO A CA 1
ATOM 554 C C . PRO A 1 82 ? -4.452 0.681 17.311 1.00 92.06 82 PRO A C 1
ATOM 556 O O . PRO A 1 82 ? -3.911 1.712 17.713 1.00 92.06 82 PRO A O 1
ATOM 559 N N . SER A 1 83 ? -5.754 0.610 17.063 1.00 93.88 83 SER A N 1
ATOM 560 C CA . SER A 1 83 ? -6.701 1.677 17.366 1.00 93.88 83 SER A CA 1
ATOM 561 C C . SER A 1 83 ? -7.836 1.172 18.245 1.00 93.88 83 SER A C 1
ATOM 563 O O . SER A 1 83 ? -8.378 0.094 17.998 1.00 93.88 83 SER A O 1
ATOM 565 N N . TYR A 1 84 ? -8.215 1.977 19.229 1.00 97.38 84 TYR A N 1
ATOM 566 C CA . TYR A 1 84 ? -9.247 1.696 20.213 1.00 97.38 84 TYR A CA 1
ATOM 567 C C . TYR A 1 84 ? -10.479 2.557 19.941 1.00 97.38 84 TYR A C 1
ATOM 569 O O . TYR A 1 84 ? -10.373 3.764 19.732 1.00 97.38 84 TYR A O 1
ATOM 577 N N . GLN A 1 85 ? -11.658 1.947 19.993 1.00 98.19 85 GLN A N 1
ATOM 578 C CA . GLN A 1 85 ? -12.935 2.651 19.969 1.00 98.19 85 GLN A CA 1
ATOM 579 C C . GLN A 1 85 ? -13.771 2.213 21.166 1.00 98.19 85 GLN A C 1
ATOM 581 O O . GLN A 1 85 ? -14.268 1.086 21.214 1.00 98.19 85 GLN A O 1
ATOM 586 N N . TRP A 1 86 ? -13.947 3.117 22.126 1.00 98.44 86 TRP A N 1
ATOM 587 C CA . TRP A 1 86 ? -14.824 2.902 23.272 1.00 98.44 86 TRP A CA 1
ATOM 588 C C . TRP A 1 86 ? -16.285 3.096 22.879 1.00 98.44 86 TRP A C 1
ATOM 590 O O . TRP A 1 86 ? -16.598 3.928 22.022 1.00 98.44 86 TRP A O 1
ATOM 600 N N . LYS A 1 87 ? -17.182 2.323 23.495 1.00 98.50 87 LYS A N 1
ATOM 601 C CA . LYS A 1 87 ? -18.628 2.424 23.295 1.00 98.50 87 LYS A CA 1
ATOM 602 C C . LYS A 1 87 ? -19.369 2.339 24.624 1.00 98.50 87 LYS A C 1
ATOM 604 O O . LYS A 1 87 ? -19.034 1.498 25.457 1.00 98.50 87 LYS A O 1
ATOM 609 N N . VAL A 1 88 ? -20.407 3.156 24.782 1.00 98.19 88 VAL A N 1
ATOM 610 C CA . VAL A 1 88 ? -21.399 3.039 25.864 1.00 98.19 88 VAL A CA 1
ATOM 611 C C . VAL A 1 88 ? -22.742 2.730 25.224 1.00 98.19 88 VAL A C 1
ATOM 613 O O . VAL A 1 88 ? -23.193 3.472 24.352 1.00 98.19 88 VAL A O 1
ATOM 616 N N . ASN A 1 89 ? -23.355 1.608 25.603 1.00 97.62 89 ASN A N 1
ATOM 617 C CA . ASN A 1 89 ? -24.625 1.131 25.037 1.00 97.62 89 ASN A CA 1
ATOM 618 C C . ASN A 1 89 ? -24.605 1.051 23.495 1.00 97.62 89 ASN A C 1
ATOM 620 O O . ASN A 1 89 ? -25.591 1.342 22.825 1.00 97.62 89 ASN A O 1
ATOM 624 N N . GLY A 1 90 ? -23.449 0.691 22.926 1.00 96.56 90 GLY A N 1
ATOM 625 C CA . GLY A 1 90 ? -23.229 0.584 21.479 1.00 96.56 90 GLY A CA 1
ATOM 626 C C . GLY A 1 90 ? -22.832 1.885 20.768 1.00 96.56 90 GLY A C 1
ATOM 627 O O . GLY A 1 90 ? -22.304 1.812 19.659 1.00 96.56 90 GLY A O 1
ATOM 628 N N . SER A 1 91 ? -22.997 3.052 21.396 1.00 97.56 91 SER A N 1
ATOM 629 C CA . SER A 1 91 ? -22.625 4.353 20.821 1.00 97.56 91 SER A CA 1
ATOM 630 C C . SER A 1 91 ? -21.149 4.672 21.042 1.00 97.56 91 SER A C 1
ATOM 632 O O . SER A 1 91 ? -20.650 4.522 22.156 1.00 97.56 91 SER A O 1
ATOM 634 N N . ASN A 1 92 ? -20.461 5.146 19.999 1.00 97.81 92 ASN A N 1
ATOM 635 C CA . ASN A 1 92 ? -19.045 5.517 20.064 1.00 97.81 92 ASN A CA 1
ATOM 636 C C . ASN A 1 92 ? -18.810 6.690 21.029 1.00 97.81 92 ASN A C 1
ATOM 638 O O . ASN A 1 92 ? -19.480 7.718 20.948 1.00 97.81 92 ASN A O 1
ATOM 642 N N . VAL A 1 93 ? -17.817 6.543 21.903 1.00 97.19 93 VAL A N 1
ATOM 643 C CA . VAL A 1 93 ? -17.344 7.560 22.850 1.00 97.19 93 VAL A CA 1
ATOM 644 C C . VAL A 1 93 ? -15.817 7.553 22.915 1.00 97.19 93 VAL A C 1
ATOM 646 O O . VAL A 1 93 ? -15.161 6.651 22.390 1.00 97.19 93 VAL A O 1
ATOM 649 N N . GLY A 1 94 ? -15.251 8.530 23.623 1.00 95.12 94 GLY A N 1
ATOM 650 C CA . GLY A 1 94 ? -13.816 8.600 23.865 1.00 95.12 94 GLY A CA 1
ATOM 651 C C . GLY A 1 94 ? -13.008 8.895 22.603 1.00 95.12 94 GLY A C 1
ATOM 652 O O . GLY A 1 94 ? -13.538 9.205 21.537 1.00 95.12 94 GLY A O 1
ATOM 653 N N . THR A 1 95 ? -11.693 8.827 22.753 1.00 95.50 95 THR A N 1
ATOM 654 C CA . THR A 1 95 ? -10.727 8.985 21.665 1.00 95.50 95 THR A CA 1
ATOM 655 C C . THR A 1 95 ? -10.015 7.657 21.409 1.00 95.50 95 THR A C 1
ATOM 657 O O . THR A 1 95 ? -10.226 6.682 22.134 1.00 95.50 95 THR A O 1
ATOM 660 N N . ASN A 1 96 ? -9.165 7.615 20.378 1.00 96.94 96 ASN A N 1
ATOM 661 C CA . ASN A 1 96 ? -8.286 6.478 20.113 1.00 96.94 96 ASN A CA 1
ATOM 662 C C . ASN A 1 96 ? -7.226 6.331 21.224 1.00 96.94 96 ASN A C 1
ATOM 664 O O . ASN A 1 96 ? -6.097 6.799 21.085 1.00 96.94 96 ASN A O 1
ATOM 668 N N . SER A 1 97 ? -7.618 5.725 22.344 1.00 97.38 97 SER A N 1
ATOM 669 C CA . SER A 1 97 ? -6.815 5.578 23.556 1.00 97.38 97 SER A CA 1
ATOM 670 C C . SER A 1 97 ? -7.109 4.246 24.241 1.00 97.38 97 SER A C 1
ATOM 672 O O . SER A 1 97 ? -8.254 3.790 24.275 1.00 97.38 97 SER A O 1
ATOM 674 N N . SER A 1 98 ? -6.088 3.649 24.860 1.00 97.50 98 SER A N 1
ATOM 675 C CA . SER A 1 98 ? -6.249 2.471 25.722 1.00 97.50 98 SER A CA 1
ATOM 676 C C . SER A 1 98 ? -6.985 2.781 27.029 1.00 97.50 98 SER A C 1
ATOM 678 O O . SER A 1 98 ? -7.278 1.867 27.795 1.00 97.50 98 SER A O 1
ATOM 680 N N . THR A 1 99 ? -7.313 4.046 27.295 1.00 97.94 99 THR A N 1
ATOM 681 C CA . THR A 1 99 ? -8.110 4.471 28.446 1.00 97.94 99 THR A CA 1
ATOM 682 C C . THR A 1 99 ? -9.284 5.348 28.026 1.00 97.94 99 THR A C 1
ATOM 684 O O . THR A 1 99 ? -9.195 6.131 27.078 1.00 97.94 99 THR A O 1
ATOM 687 N N . TYR A 1 100 ? -10.385 5.238 28.765 1.00 98.25 100 TYR A N 1
ATOM 688 C CA . TYR A 1 100 ? -11.556 6.101 28.647 1.00 98.25 100 TYR A CA 1
ATOM 689 C C . TYR A 1 100 ? -12.043 6.489 30.037 1.00 98.25 100 TYR A C 1
ATOM 691 O O . TYR A 1 100 ? -12.287 5.623 30.869 1.00 98.25 100 TYR A O 1
ATOM 699 N N . THR A 1 101 ? -12.200 7.784 30.290 1.00 98.00 101 THR A N 1
ATOM 700 C CA . THR A 1 101 ? -12.668 8.298 31.580 1.00 98.00 101 THR A CA 1
ATOM 701 C C . THR A 1 101 ? -13.973 9.053 31.383 1.00 98.00 101 THR A C 1
ATOM 703 O O . THR A 1 101 ? -14.070 9.896 30.491 1.00 98.00 101 THR A O 1
ATOM 706 N N . SER A 1 102 ? -14.975 8.761 32.211 1.00 96.88 102 SER A N 1
ATOM 707 C CA . SER A 1 102 ? -16.273 9.433 32.157 1.00 96.88 102 SER A CA 1
ATOM 708 C C . SER A 1 102 ? -16.939 9.500 33.526 1.00 96.88 102 SER A C 1
ATOM 710 O O . SER A 1 102 ? -16.900 8.542 34.294 1.00 96.88 102 SER A O 1
ATOM 712 N N . SER A 1 103 ? -17.588 10.628 33.805 1.00 95.75 103 SER A N 1
ATOM 713 C CA . SER A 1 103 ? -18.484 10.832 34.950 1.00 95.75 103 SER A CA 1
ATOM 714 C C . SER A 1 103 ? -19.964 10.659 34.589 1.00 95.75 103 SER A C 1
ATOM 716 O O . SER A 1 103 ? -20.824 10.804 35.451 1.00 95.75 103 SER A O 1
ATOM 718 N N . ALA A 1 104 ? -20.274 10.348 33.328 1.00 94.94 104 ALA A N 1
ATOM 719 C CA . ALA A 1 104 ? -21.638 10.218 32.815 1.00 94.94 104 ALA A CA 1
ATOM 720 C C . ALA A 1 104 ? -22.128 8.757 32.749 1.00 94.94 104 ALA A C 1
ATOM 722 O O . ALA A 1 104 ? -23.038 8.456 31.983 1.00 94.94 104 ALA A O 1
ATOM 723 N N . ILE A 1 105 ? -21.502 7.851 33.509 1.00 95.00 105 ILE A N 1
ATOM 724 C CA . ILE A 1 105 ? -21.883 6.435 33.574 1.00 95.00 105 ILE A CA 1
ATOM 725 C C . ILE A 1 105 ? -23.022 6.254 34.577 1.00 95.00 105 ILE A C 1
ATOM 727 O O . ILE A 1 105 ? -22.913 6.664 35.734 1.00 95.00 105 ILE A O 1
ATOM 731 N N . ASN A 1 106 ? -24.094 5.603 34.136 1.00 94.06 106 ASN A N 1
ATOM 732 C CA . ASN A 1 106 ? -25.285 5.314 34.922 1.00 94.06 106 ASN A CA 1
ATOM 733 C C . ASN A 1 106 ? -25.421 3.814 35.198 1.00 94.06 106 ASN A C 1
ATOM 735 O O . ASN A 1 106 ? -24.836 2.966 34.522 1.00 94.06 106 ASN A O 1
ATOM 739 N N . ASN A 1 107 ? -26.233 3.476 36.201 1.00 92.94 107 ASN A N 1
ATOM 740 C CA . ASN A 1 107 ? -26.543 2.083 36.496 1.00 92.94 107 ASN A CA 1
ATOM 741 C C . ASN A 1 107 ? -27.203 1.402 35.284 1.00 92.94 107 ASN A C 1
ATOM 743 O O . ASN A 1 107 ? -28.217 1.883 34.781 1.00 92.94 107 ASN A O 1
ATOM 747 N N . GLY A 1 108 ? -26.646 0.266 34.863 1.00 92.06 108 GLY A N 1
ATOM 748 C CA . GLY A 1 108 ? -27.107 -0.489 33.697 1.00 92.06 108 GLY A CA 1
ATOM 749 C C . GLY A 1 108 ? -26.402 -0.144 32.381 1.00 92.06 108 GLY A C 1
ATOM 750 O O . GLY A 1 108 ? -26.611 -0.864 31.407 1.00 92.06 108 GLY A O 1
ATOM 751 N N . ASP A 1 109 ? -25.546 0.884 32.342 1.00 96.25 109 ASP A N 1
ATOM 752 C CA . ASP A 1 109 ? -24.748 1.180 31.151 1.00 96.25 109 ASP A CA 1
ATOM 753 C C . ASP A 1 109 ? -23.739 0.061 30.864 1.00 96.25 109 ASP A C 1
ATOM 755 O O . ASP A 1 109 ? -23.011 -0.406 31.745 1.00 96.25 109 ASP A O 1
ATOM 759 N N . VAL A 1 110 ? -23.655 -0.342 29.597 1.00 97.12 110 VAL A N 1
ATOM 760 C CA . VAL A 1 110 ? -22.704 -1.348 29.122 1.00 97.12 110 VAL A CA 1
ATOM 761 C C . VAL A 1 110 ? -21.558 -0.654 28.401 1.00 97.12 110 VAL A C 1
ATOM 763 O O . VAL A 1 110 ? -21.732 -0.093 27.316 1.00 97.12 110 VAL A O 1
ATOM 766 N N . VAL A 1 111 ? -20.367 -0.726 28.993 1.00 97.81 111 VAL A N 1
ATOM 767 C CA . VAL A 1 111 ? -19.135 -0.202 28.398 1.00 97.81 111 VAL A CA 1
ATOM 768 C C . VAL A 1 111 ? -18.401 -1.320 27.670 1.00 97.81 111 VAL A C 1
ATOM 770 O O . VAL A 1 111 ? -18.140 -2.380 28.232 1.00 97.81 111 VAL A O 1
ATOM 773 N N . THR A 1 112 ? -18.048 -1.078 26.411 1.00 98.00 112 THR A N 1
ATOM 774 C CA . THR A 1 112 ? -17.233 -1.986 25.592 1.00 98.00 112 THR A CA 1
ATOM 775 C C . THR A 1 112 ? -16.113 -1.214 24.902 1.00 98.00 112 THR A C 1
ATOM 777 O O . THR A 1 112 ? -16.174 0.008 24.764 1.00 98.00 112 THR A O 1
ATOM 780 N N . CYS A 1 113 ? -15.075 -1.923 24.468 1.00 97.94 113 CYS A N 1
ATOM 781 C CA . CYS A 1 113 ? -14.001 -1.368 23.653 1.00 97.94 113 CYS A CA 1
ATOM 782 C C . CYS A 1 113 ? -13.771 -2.284 22.451 1.00 97.94 113 CYS A C 1
ATOM 784 O O . CYS A 1 113 ? -13.827 -3.507 22.580 1.00 97.94 113 CYS A O 1
ATOM 786 N N . GLN A 1 114 ? -13.531 -1.692 21.288 1.00 96.94 114 GLN A N 1
ATOM 787 C CA . GLN A 1 114 ? -13.161 -2.391 20.066 1.00 96.94 114 GLN A CA 1
ATOM 788 C C . GLN A 1 114 ? -11.706 -2.064 19.729 1.00 96.94 114 GLN A C 1
ATOM 790 O O . GLN A 1 114 ? -11.340 -0.892 19.675 1.00 96.94 114 GLN A O 1
ATOM 795 N N . LEU A 1 115 ? -10.901 -3.099 19.485 1.00 94.12 115 LEU A N 1
ATOM 796 C CA . LEU A 1 115 ? -9.536 -2.983 18.978 1.00 94.12 115 LEU A CA 1
ATOM 797 C C . LEU A 1 115 ? -9.535 -3.305 17.483 1.00 94.12 115 LEU A C 1
ATOM 799 O O . LEU A 1 115 ? -10.005 -4.367 17.079 1.00 94.12 115 LEU A O 1
ATOM 803 N N . THR A 1 116 ? -8.965 -2.412 16.686 1.00 90.62 116 THR A N 1
ATOM 804 C CA . THR A 1 116 ? -8.627 -2.663 15.281 1.00 90.62 116 THR A CA 1
ATOM 805 C C . THR A 1 116 ? -7.115 -2.617 15.146 1.00 90.62 116 THR A C 1
ATOM 807 O O . THR A 1 116 ? -6.487 -1.683 15.636 1.00 90.62 116 THR A O 1
ATOM 810 N N . SER A 1 117 ? -6.521 -3.613 14.500 1.00 89.06 117 SER A N 1
ATOM 811 C CA . SER A 1 117 ? -5.084 -3.666 14.247 1.00 89.06 117 SER A CA 1
ATOM 812 C C . SER A 1 117 ? -4.763 -4.562 13.059 1.00 89.06 117 SER A C 1
ATOM 814 O O . SER A 1 117 ? -5.658 -5.173 12.474 1.00 89.06 117 SER A O 1
ATOM 816 N N . TYR A 1 118 ? -3.484 -4.634 12.692 1.00 86.06 118 TYR A N 1
ATOM 817 C CA . TYR A 1 118 ? -3.039 -5.392 11.527 1.00 86.06 118 TYR A CA 1
ATOM 818 C C . TYR A 1 118 ? -1.935 -6.392 11.879 1.00 86.06 118 TYR A C 1
ATOM 820 O O . TYR A 1 118 ? -1.249 -6.263 12.895 1.00 86.06 118 TYR A O 1
ATOM 828 N N . SER A 1 119 ? -1.766 -7.401 11.023 1.00 81.31 119 SER A N 1
ATOM 829 C CA . SER A 1 119 ? -0.770 -8.463 11.198 1.00 81.31 119 SER A CA 1
ATOM 830 C C . SER A 1 119 ? 0.656 -7.910 11.319 1.00 81.31 119 SER A C 1
ATOM 832 O O . SER A 1 119 ? 1.048 -7.008 10.581 1.00 81.31 119 SER A O 1
ATOM 834 N N . THR A 1 120 ? 1.456 -8.495 12.215 1.00 78.06 120 THR A N 1
ATOM 835 C CA . THR A 1 120 ? 2.908 -8.254 12.317 1.00 78.06 120 THR A CA 1
ATOM 836 C C . THR A 1 120 ? 3.725 -9.122 11.359 1.00 78.06 120 THR A C 1
ATOM 838 O O . THR A 1 120 ? 4.934 -8.935 11.251 1.00 78.06 120 THR A O 1
ATOM 841 N N . CYS A 1 121 ? 3.095 -10.089 10.688 1.00 78.06 121 CYS A N 1
ATOM 842 C CA . CYS A 1 121 ? 3.734 -10.932 9.686 1.00 78.06 121 CYS A CA 1
ATOM 843 C C . CYS A 1 121 ? 3.530 -10.293 8.301 1.00 78.06 121 CYS A C 1
ATOM 845 O O . CYS A 1 121 ? 2.393 -10.286 7.815 1.00 78.06 121 CYS A O 1
ATOM 847 N N . PRO A 1 122 ? 4.579 -9.717 7.684 1.00 77.44 122 PRO A N 1
ATOM 848 C CA . PRO A 1 122 ? 4.462 -9.121 6.362 1.00 77.44 122 PRO A CA 1
ATOM 849 C C . PRO A 1 122 ? 4.280 -10.216 5.307 1.00 77.44 122 PRO A C 1
ATOM 851 O O . PRO A 1 122 ? 5.047 -11.177 5.259 1.00 77.44 122 PRO A O 1
ATOM 854 N N . LEU A 1 123 ? 3.282 -10.045 4.442 1.00 84.62 123 LEU A N 1
ATOM 855 C CA . LEU A 1 123 ? 3.113 -10.844 3.233 1.00 84.62 123 LEU A CA 1
ATOM 856 C C . LEU A 1 123 ? 3.540 -10.000 2.032 1.00 84.62 123 LEU A C 1
ATOM 858 O O . LEU A 1 123 ? 2.978 -8.932 1.793 1.00 84.62 123 LEU A O 1
ATOM 862 N N . THR A 1 124 ? 4.512 -10.498 1.271 1.00 88.00 124 THR A N 1
ATOM 863 C CA . THR A 1 124 ? 4.905 -9.917 -0.017 1.00 88.00 124 THR A CA 1
ATOM 864 C C . THR A 1 124 ? 4.356 -10.789 -1.130 1.00 88.00 124 THR A C 1
ATOM 866 O O . THR A 1 124 ? 4.546 -12.004 -1.111 1.00 88.00 124 THR A O 1
ATOM 869 N N . VAL A 1 125 ? 3.719 -10.168 -2.119 1.00 90.31 125 VAL A N 1
ATOM 870 C CA . VAL A 1 125 ? 3.274 -10.851 -3.334 1.00 90.31 125 VAL A CA 1
ATOM 871 C C . VAL A 1 125 ? 3.829 -10.168 -4.569 1.00 90.31 125 VAL A C 1
ATOM 873 O O . VAL A 1 125 ? 4.121 -8.972 -4.554 1.00 90.31 125 VAL A O 1
ATOM 876 N N . THR A 1 126 ? 3.943 -10.929 -5.651 1.00 91.06 126 THR A N 1
ATOM 877 C CA . THR A 1 126 ? 4.355 -10.416 -6.956 1.00 91.06 126 THR A CA 1
ATOM 878 C C . THR A 1 126 ? 3.156 -10.430 -7.892 1.00 91.06 126 THR A C 1
ATOM 880 O O . THR A 1 126 ? 2.648 -11.492 -8.245 1.00 91.06 126 THR A O 1
ATOM 883 N N . LEU A 1 127 ? 2.706 -9.237 -8.277 1.00 89.06 127 LEU A N 1
ATOM 884 C CA . LEU A 1 127 ? 1.715 -9.038 -9.329 1.00 89.06 127 LEU A CA 1
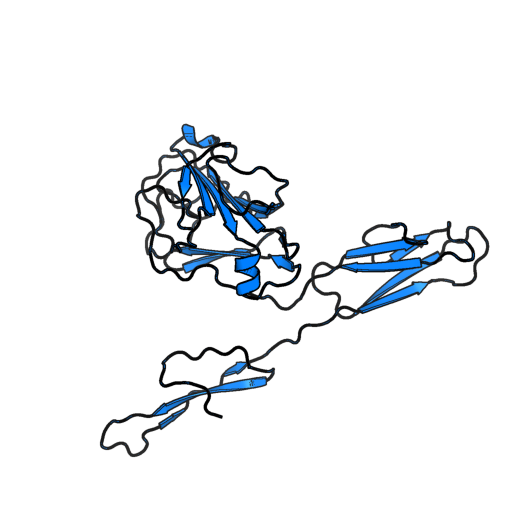ATOM 885 C C . LEU A 1 127 ? 2.434 -8.933 -10.668 1.00 89.06 127 LEU A C 1
ATOM 887 O O . LEU A 1 127 ? 3.333 -8.111 -10.819 1.00 89.06 127 LEU A O 1
ATOM 891 N N . GLY A 1 128 ? 2.006 -9.750 -11.626 1.00 85.19 128 GLY A N 1
ATOM 892 C CA . GLY A 1 128 ? 2.616 -9.806 -12.945 1.00 85.19 128 GLY A CA 1
ATOM 893 C C . GLY A 1 128 ? 3.974 -10.515 -12.949 1.00 85.19 128 GLY A C 1
ATOM 894 O O . GLY A 1 128 ? 4.908 -10.151 -12.242 1.00 85.19 128 GLY A O 1
ATOM 895 N N . THR A 1 129 ? 4.093 -11.556 -13.766 1.00 82.81 129 THR A N 1
ATOM 896 C CA . THR A 1 129 ? 5.343 -12.312 -13.975 1.00 82.81 129 THR A CA 1
ATOM 897 C C . THR A 1 129 ? 5.811 -12.254 -15.427 1.00 82.81 129 THR A C 1
ATOM 899 O O . THR A 1 129 ? 6.718 -12.984 -15.827 1.00 82.81 129 THR A O 1
ATOM 902 N N . GLY A 1 130 ? 5.185 -11.389 -16.231 1.00 80.38 130 GLY A N 1
ATOM 903 C CA . GLY A 1 130 ? 5.569 -11.151 -17.610 1.00 80.38 130 GLY A CA 1
ATOM 904 C C . GLY A 1 130 ? 7.010 -10.655 -17.701 1.00 80.38 130 GLY A C 1
ATOM 905 O O . GLY A 1 130 ? 7.440 -9.769 -16.966 1.00 80.38 130 GLY A O 1
ATOM 906 N N . THR A 1 131 ? 7.764 -11.254 -18.617 1.00 79.94 131 THR A N 1
ATOM 907 C CA . THR A 1 131 ? 9.158 -10.892 -18.907 1.00 79.94 131 THR A CA 1
ATOM 908 C C . THR A 1 131 ? 9.280 -9.925 -20.083 1.00 79.94 131 THR A C 1
ATOM 910 O O . THR A 1 131 ? 10.381 -9.479 -20.398 1.00 79.94 131 THR A O 1
ATOM 913 N N . GLY A 1 132 ? 8.158 -9.598 -20.735 1.00 80.06 132 GLY A N 1
ATOM 914 C CA . GLY A 1 132 ? 8.110 -8.570 -21.765 1.00 80.06 132 GLY A CA 1
ATOM 915 C C . GLY A 1 132 ? 8.474 -7.213 -21.174 1.00 80.06 132 GLY A C 1
ATOM 916 O O . GLY A 1 132 ? 8.122 -6.908 -20.037 1.00 80.06 132 GLY A O 1
ATOM 917 N N . THR A 1 133 ? 9.188 -6.402 -21.942 1.00 79.50 133 THR A N 1
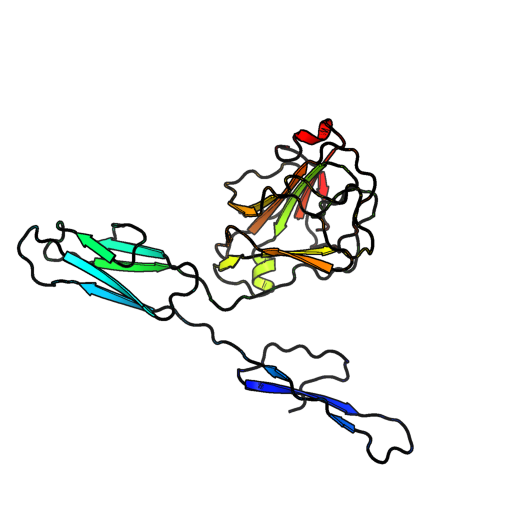ATOM 918 C CA . THR A 1 133 ? 9.586 -5.058 -21.538 1.00 79.50 133 THR A CA 1
ATOM 919 C C . THR A 1 133 ? 8.903 -4.009 -22.406 1.00 79.50 133 THR A C 1
ATOM 921 O O . THR A 1 133 ? 8.649 -4.237 -23.592 1.00 79.50 133 THR A O 1
ATOM 924 N N . ASN A 1 134 ? 8.605 -2.839 -21.834 1.00 75.44 134 ASN A N 1
ATOM 925 C CA . ASN A 1 134 ? 8.244 -1.682 -22.654 1.00 75.44 134 ASN A CA 1
ATOM 926 C C . ASN A 1 134 ? 9.454 -1.207 -23.480 1.00 75.44 134 ASN A C 1
ATOM 928 O O . ASN A 1 134 ? 10.612 -1.531 -23.210 1.00 75.44 134 ASN A O 1
ATOM 932 N N . THR A 1 135 ? 9.180 -0.404 -24.508 1.00 74.75 135 THR A N 1
ATOM 933 C CA . THR A 1 135 ? 10.238 0.223 -25.313 1.00 74.75 135 THR A CA 1
ATOM 934 C C . THR A 1 135 ? 10.938 1.348 -24.544 1.00 74.75 135 THR A C 1
ATOM 936 O O . THR A 1 135 ? 10.341 1.994 -23.686 1.00 74.75 135 THR A O 1
ATOM 939 N N . THR A 1 136 ? 12.185 1.652 -24.910 1.00 67.75 136 THR A N 1
ATOM 940 C CA . THR A 1 136 ? 12.977 2.760 -24.337 1.00 67.75 136 THR A CA 1
ATOM 941 C C . THR A 1 136 ? 12.531 4.153 -24.800 1.00 67.75 136 THR A C 1
ATOM 943 O O . THR A 1 136 ? 13.110 5.149 -24.360 1.00 67.75 136 THR A O 1
ATOM 946 N N . THR A 1 137 ? 11.530 4.234 -25.690 1.00 62.84 137 THR A N 1
ATOM 947 C CA . THR A 1 137 ? 11.142 5.462 -26.407 1.00 62.84 137 THR A CA 1
ATOM 948 C C . THR A 1 137 ? 9.639 5.767 -26.441 1.00 62.84 137 THR A C 1
ATOM 950 O O . THR A 1 137 ? 9.266 6.765 -27.048 1.00 62.84 137 THR A O 1
ATOM 953 N N . SER A 1 138 ? 8.736 4.968 -25.849 1.00 57.97 138 SER A N 1
ATOM 954 C CA . SER A 1 138 ? 7.299 5.309 -25.898 1.00 57.97 138 SER A CA 1
ATOM 955 C C . SER A 1 138 ? 6.428 4.777 -24.751 1.00 57.97 138 SER A C 1
ATOM 957 O O . SER A 1 138 ? 6.492 3.608 -24.378 1.00 57.97 138 SER A O 1
ATOM 959 N N . GLY A 1 139 ? 5.575 5.670 -24.224 1.00 57.81 139 GLY A N 1
ATOM 960 C CA . GLY A 1 139 ? 4.110 5.524 -24.228 1.00 57.81 139 GLY A CA 1
ATOM 961 C C . GLY A 1 139 ? 3.450 4.453 -23.361 1.00 57.81 139 GLY A C 1
ATOM 962 O O . GLY A 1 139 ? 2.252 4.248 -23.489 1.00 57.81 139 GLY A O 1
ATOM 963 N N . ALA A 1 140 ? 4.170 3.754 -22.495 1.00 64.19 140 ALA A N 1
ATOM 964 C CA . ALA A 1 140 ? 3.527 2.892 -21.510 1.00 64.19 140 ALA A CA 1
ATOM 965 C C . ALA A 1 140 ? 3.368 3.651 -20.192 1.00 64.19 140 ALA A C 1
ATOM 967 O O . ALA A 1 140 ? 4.264 4.413 -19.809 1.00 64.19 140 ALA A O 1
ATOM 968 N N . GLY A 1 141 ? 2.255 3.438 -19.487 1.00 69.88 141 GLY A N 1
ATOM 969 C CA . GLY A 1 141 ? 2.087 3.874 -18.103 1.00 69.88 141 GLY A CA 1
ATOM 970 C C . GLY A 1 141 ? 3.040 3.114 -17.185 1.00 69.88 141 GLY A C 1
ATOM 971 O O . GLY A 1 141 ? 2.588 2.267 -16.444 1.00 69.88 141 GLY A O 1
ATOM 972 N N . ALA A 1 142 ? 4.345 3.361 -17.302 1.00 84.62 142 ALA A N 1
ATOM 973 C CA . ALA A 1 142 ? 5.402 2.790 -16.477 1.00 84.62 142 ALA A CA 1
ATOM 974 C C . ALA A 1 142 ? 5.600 3.630 -15.212 1.00 84.62 142 ALA A C 1
ATOM 976 O O . ALA A 1 142 ? 5.302 4.823 -15.203 1.00 84.62 142 ALA A O 1
ATOM 977 N N . ALA A 1 143 ? 6.156 3.036 -14.153 1.00 88.94 143 ALA A N 1
ATOM 978 C CA . ALA A 1 143 ? 6.345 3.734 -12.877 1.00 88.94 143 ALA A CA 1
ATOM 979 C C . ALA A 1 143 ? 7.438 4.815 -12.932 1.00 88.94 143 ALA A C 1
ATOM 981 O O . ALA A 1 143 ? 7.469 5.701 -12.076 1.00 88.94 143 ALA A O 1
ATOM 982 N N . TYR A 1 144 ? 8.313 4.738 -13.944 1.00 88.75 144 TYR A N 1
ATOM 983 C CA . TYR A 1 144 ? 9.442 5.645 -14.169 1.00 88.75 144 TYR A CA 1
ATOM 984 C C . TYR A 1 144 ? 9.556 6.067 -15.653 1.00 88.75 144 TYR A C 1
ATOM 986 O O . TYR A 1 144 ? 10.528 5.722 -16.327 1.00 88.75 144 TYR A O 1
ATOM 994 N N . PRO A 1 145 ? 8.579 6.779 -16.236 1.00 84.88 145 PRO A N 1
ATOM 995 C CA . PRO A 1 145 ? 8.603 7.111 -17.657 1.00 84.88 145 PRO A CA 1
ATOM 996 C C . PRO A 1 145 ? 9.415 8.387 -17.911 1.00 84.88 145 PRO A C 1
ATOM 998 O O . PRO A 1 145 ? 8.858 9.464 -18.082 1.00 84.88 145 PRO A O 1
ATOM 1001 N N . THR A 1 146 ? 10.741 8.263 -17.951 1.00 87.44 146 THR A N 1
ATOM 1002 C CA . THR A 1 146 ? 11.676 9.396 -18.119 1.00 87.44 146 THR A CA 1
ATOM 1003 C C . THR A 1 146 ? 11.911 9.829 -19.562 1.00 87.44 146 THR A C 1
ATOM 1005 O O . THR A 1 146 ? 12.630 10.797 -19.779 1.00 87.44 146 THR A O 1
ATOM 1008 N N . TYR A 1 147 ? 11.328 9.151 -20.561 1.00 89.25 147 TYR A N 1
ATOM 1009 C CA . TYR A 1 147 ? 11.440 9.614 -21.952 1.00 89.25 147 TYR A CA 1
ATOM 1010 C C . TYR A 1 147 ? 10.863 11.023 -22.119 1.00 89.25 147 TYR A C 1
ATOM 1012 O O . TYR A 1 147 ? 11.385 11.794 -22.909 1.00 89.25 147 TYR A O 1
ATOM 1020 N N . TYR A 1 148 ? 9.853 11.363 -21.315 1.00 90.31 148 TYR A N 1
ATOM 1021 C CA . TYR A 1 148 ? 9.417 12.736 -21.108 1.00 90.31 148 TYR A CA 1
ATOM 1022 C C . TYR A 1 148 ? 9.883 13.217 -19.735 1.00 90.31 148 TYR A C 1
ATOM 1024 O O . TYR A 1 148 ? 9.946 12.442 -18.777 1.00 90.31 148 TYR A O 1
ATOM 1032 N N . GLY A 1 149 ? 10.178 14.507 -19.603 1.00 91.00 149 GLY A N 1
ATOM 1033 C CA . GLY A 1 149 ? 10.638 15.060 -18.327 1.00 91.00 149 GLY A CA 1
ATOM 1034 C C . GLY A 1 149 ? 9.553 15.170 -17.253 1.00 91.00 149 GLY A C 1
ATOM 1035 O O . GLY A 1 149 ? 9.861 15.508 -16.113 1.00 91.00 149 GLY A O 1
ATOM 1036 N N . ASN A 1 150 ? 8.290 14.889 -17.569 1.00 93.00 150 ASN A N 1
ATOM 1037 C CA . ASN A 1 150 ? 7.189 14.902 -16.610 1.00 93.00 150 ASN A CA 1
ATOM 1038 C C . ASN A 1 150 ? 6.218 13.764 -16.916 1.00 93.00 150 ASN A C 1
ATOM 1040 O O . ASN A 1 150 ? 6.010 13.412 -18.083 1.00 93.00 150 ASN A O 1
ATOM 1044 N N . GLY A 1 151 ? 5.549 13.244 -15.889 1.00 92.12 151 GLY A N 1
ATOM 1045 C CA . GLY A 1 151 ? 4.532 12.230 -16.110 1.00 92.12 151 GLY A CA 1
ATOM 1046 C C . GLY A 1 151 ? 3.666 11.926 -14.899 1.00 92.12 151 GLY A C 1
ATOM 1047 O O . GLY A 1 151 ? 4.109 12.025 -13.758 1.00 92.12 151 GLY A O 1
ATOM 1048 N N . ARG A 1 152 ? 2.437 11.499 -15.189 1.00 94.38 152 ARG A N 1
ATOM 1049 C CA . ARG A 1 152 ? 1.474 10.934 -14.241 1.00 94.38 152 ARG A CA 1
ATOM 1050 C C . ARG A 1 152 ? 0.951 9.604 -14.771 1.00 94.38 152 ARG A C 1
ATOM 1052 O O . ARG A 1 152 ? 0.691 9.491 -15.970 1.00 94.38 152 ARG A O 1
ATOM 1059 N N . GLN A 1 153 ? 0.802 8.605 -13.911 1.00 93.31 153 GLN A N 1
ATOM 1060 C CA . GLN A 1 153 ? 0.279 7.284 -14.262 1.00 93.31 153 GLN A CA 1
ATOM 1061 C C . GLN A 1 153 ? -0.660 6.785 -13.171 1.00 93.31 153 GLN A C 1
ATOM 1063 O O . GLN A 1 153 ? -0.409 7.010 -11.990 1.00 93.31 153 GLN A O 1
ATOM 1068 N N . GLN A 1 154 ? -1.710 6.077 -13.569 1.00 95.62 154 GLN A N 1
ATOM 1069 C CA . GLN A 1 154 ? -2.562 5.315 -12.668 1.00 95.62 154 GLN A CA 1
ATOM 1070 C C . GLN A 1 154 ? -2.599 3.846 -13.064 1.00 95.62 154 GLN A C 1
ATOM 1072 O O . GLN A 1 154 ? -2.662 3.541 -14.253 1.00 95.62 154 GLN A O 1
ATOM 1077 N N . TYR A 1 155 ? -2.623 2.966 -12.066 1.00 93.75 155 TYR A N 1
ATOM 1078 C CA . TYR A 1 155 ? -2.838 1.527 -12.210 1.00 93.75 155 TYR A CA 1
ATOM 1079 C C . TYR A 1 155 ? -4.033 1.106 -11.376 1.00 93.75 155 TYR A C 1
ATOM 1081 O O . TYR A 1 155 ? -4.119 1.465 -10.201 1.00 93.75 155 TYR A O 1
ATOM 1089 N N . ILE A 1 156 ? -4.913 0.301 -11.958 1.00 95.50 156 ILE A N 1
ATOM 1090 C CA . ILE A 1 156 ? -5.940 -0.421 -11.214 1.00 95.50 156 ILE A CA 1
ATOM 1091 C C . ILE A 1 156 ? -5.466 -1.854 -11.023 1.00 95.50 156 ILE A C 1
ATOM 1093 O O . ILE A 1 156 ? -5.318 -2.601 -11.992 1.00 95.50 156 ILE A O 1
ATOM 1097 N N . ILE A 1 157 ? -5.281 -2.224 -9.760 1.00 95.06 157 ILE A N 1
ATOM 1098 C CA . ILE A 1 157 ? -5.011 -3.587 -9.312 1.00 95.06 157 ILE A CA 1
ATOM 1099 C C . ILE A 1 157 ? -6.308 -4.126 -8.718 1.00 95.06 157 ILE A C 1
ATOM 1101 O O . ILE A 1 157 ? -6.845 -3.560 -7.760 1.00 95.06 157 ILE A O 1
ATOM 1105 N N . ARG A 1 158 ? -6.844 -5.212 -9.274 1.00 95.12 158 ARG A N 1
ATOM 1106 C CA . ARG A 1 158 ? -8.118 -5.758 -8.805 1.00 95.12 158 ARG A CA 1
ATOM 1107 C C . ARG A 1 158 ? -7.951 -6.494 -7.482 1.00 95.12 158 ARG A C 1
ATOM 1109 O O . ARG A 1 158 ? -6.980 -7.220 -7.274 1.00 95.12 158 ARG A O 1
ATOM 1116 N N . ALA A 1 159 ? -8.970 -6.417 -6.631 1.00 95.06 159 ALA A N 1
ATOM 1117 C CA . ALA A 1 159 ? -9.051 -7.229 -5.420 1.00 95.06 159 ALA A CA 1
ATOM 1118 C C . ALA A 1 159 ? -8.943 -8.728 -5.737 1.00 95.06 159 ALA A C 1
ATOM 1120 O O . ALA A 1 159 ? -8.310 -9.481 -5.005 1.00 95.06 159 ALA A O 1
ATOM 1121 N N . THR A 1 160 ? -9.498 -9.168 -6.870 1.00 93.44 160 THR A N 1
ATOM 1122 C CA . THR A 1 160 ? -9.399 -10.561 -7.333 1.00 93.44 160 THR A CA 1
ATOM 1123 C C . THR A 1 160 ? -7.964 -10.987 -7.653 1.00 93.44 160 THR A C 1
ATOM 1125 O O . THR A 1 160 ? -7.626 -12.150 -7.473 1.00 93.44 160 THR A O 1
ATOM 1128 N N . GLU A 1 161 ? -7.107 -10.068 -8.108 1.00 93.56 161 GLU A N 1
ATOM 1129 C CA . GLU A 1 161 ? -5.688 -10.360 -8.358 1.00 93.56 161 GLU A CA 1
ATOM 1130 C C . GLU A 1 161 ? -4.923 -10.478 -7.034 1.00 93.56 161 GLU A C 1
ATOM 1132 O O . GLU A 1 161 ? -4.174 -11.429 -6.829 1.00 93.56 161 GLU A O 1
ATOM 1137 N N . LEU A 1 162 ? -5.171 -9.557 -6.098 1.00 91.94 162 LEU A N 1
ATOM 1138 C CA . LEU A 1 162 ? -4.558 -9.565 -4.764 1.00 91.94 162 LEU A CA 1
ATOM 1139 C C . LEU A 1 162 ? -4.958 -10.800 -3.944 1.00 91.94 162 LEU A C 1
ATOM 1141 O O . LEU A 1 162 ? -4.104 -11.463 -3.354 1.00 91.94 162 LEU A O 1
ATOM 1145 N N . THR A 1 163 ? -6.245 -11.144 -3.954 1.00 91.69 163 THR A N 1
ATOM 1146 C CA . THR A 1 163 ? -6.790 -12.321 -3.256 1.00 91.69 163 THR A CA 1
ATOM 1147 C C . THR A 1 163 ? -6.267 -13.629 -3.839 1.00 91.69 163 THR A C 1
ATOM 1149 O O . THR A 1 163 ? -5.906 -14.517 -3.069 1.00 91.69 163 THR A O 1
ATOM 1152 N N . ALA A 1 164 ? -6.134 -13.739 -5.167 1.00 90.12 164 ALA A N 1
ATOM 1153 C CA . ALA A 1 164 ? -5.521 -14.902 -5.813 1.00 90.12 164 ALA A CA 1
ATOM 1154 C C . ALA A 1 164 ? -4.045 -15.096 -5.419 1.00 90.12 164 ALA A C 1
ATOM 1156 O O . ALA A 1 164 ? -3.554 -16.224 -5.409 1.00 90.12 164 ALA A O 1
ATOM 1157 N N . LEU A 1 165 ? -3.354 -14.013 -5.050 1.00 88.69 165 LEU A N 1
ATOM 1158 C CA . LEU A 1 165 ? -1.985 -14.040 -4.532 1.00 88.69 165 LEU A CA 1
ATOM 1159 C C . LEU A 1 165 ? -1.903 -14.210 -3.004 1.00 88.69 165 LEU A C 1
ATOM 1161 O O . LEU A 1 165 ? -0.805 -14.272 -2.454 1.00 88.69 165 LEU A O 1
ATOM 1165 N N . GLY A 1 166 ? -3.040 -14.310 -2.311 1.00 86.56 166 GLY A N 1
ATOM 1166 C CA . GLY A 1 166 ? -3.113 -14.581 -0.875 1.00 86.56 166 GLY A CA 1
ATOM 1167 C C . GLY A 1 166 ? -3.392 -13.367 0.016 1.00 86.56 166 GLY A C 1
ATOM 1168 O O . GLY A 1 166 ? -3.599 -13.553 1.216 1.00 86.56 166 GLY A O 1
ATOM 1169 N N . LEU A 1 167 ? -3.481 -12.143 -0.525 1.00 86.94 167 LEU A N 1
ATOM 1170 C CA . LEU A 1 167 ? -4.001 -10.998 0.234 1.00 86.94 167 LEU A CA 1
ATOM 1171 C C . LEU A 1 167 ? -5.529 -11.092 0.272 1.00 86.94 167 LEU A C 1
ATOM 1173 O O . LEU A 1 167 ? -6.206 -10.601 -0.621 1.00 86.94 167 LEU A O 1
ATOM 1177 N N . SER A 1 168 ? -6.076 -11.770 1.279 1.00 76.50 168 SER A N 1
ATOM 1178 C CA . SER A 1 168 ? -7.508 -12.119 1.338 1.00 76.50 168 SER A CA 1
ATOM 1179 C C . SER A 1 168 ? -8.305 -11.413 2.435 1.00 76.50 168 SER A C 1
ATOM 1181 O O . SER A 1 168 ? -9.514 -11.604 2.544 1.00 76.50 168 SER A O 1
ATOM 1183 N N . THR A 1 169 ? -7.653 -10.576 3.235 1.00 80.44 169 THR A N 1
ATOM 1184 C CA . THR A 1 169 ? -8.283 -9.818 4.319 1.00 80.44 169 THR A CA 1
ATOM 1185 C C . THR A 1 169 ? -7.850 -8.362 4.267 1.00 80.44 169 THR A C 1
ATOM 1187 O O . THR A 1 169 ? -6.789 -8.047 3.724 1.00 80.44 169 THR A O 1
ATOM 1190 N N . SER A 1 170 ? -8.634 -7.482 4.896 1.00 84.19 170 SER A N 1
ATOM 1191 C CA . SER A 1 170 ? -8.221 -6.101 5.158 1.00 84.19 170 SER A CA 1
ATOM 1192 C C . SER A 1 170 ? -6.819 -6.070 5.775 1.00 84.19 170 SER A C 1
ATOM 1194 O O . SER A 1 170 ? -6.497 -6.871 6.658 1.00 84.19 170 SER A O 1
ATOM 1196 N N . GLY A 1 171 ? -5.977 -5.148 5.320 1.00 86.88 171 GLY A N 1
ATOM 1197 C CA . GLY A 1 171 ? -4.560 -5.144 5.663 1.00 86.88 171 GLY A CA 1
ATOM 1198 C C . GLY A 1 171 ? -3.880 -3.810 5.398 1.00 86.88 171 GLY A C 1
ATOM 1199 O O . GLY A 1 171 ? -4.366 -2.984 4.628 1.00 86.88 171 GLY A O 1
ATOM 1200 N N . LEU A 1 172 ? -2.728 -3.613 6.039 1.00 90.62 172 LEU A N 1
ATOM 1201 C CA . LEU A 1 172 ? -1.852 -2.488 5.737 1.00 90.62 172 LEU A CA 1
ATOM 1202 C C . LEU A 1 172 ? -0.898 -2.858 4.611 1.00 90.62 172 LEU A C 1
ATOM 1204 O O . LEU A 1 172 ? -0.004 -3.687 4.786 1.00 90.62 172 LEU A O 1
ATOM 1208 N N . LEU A 1 173 ? -1.048 -2.180 3.480 1.00 93.62 173 LEU A N 1
ATOM 1209 C CA . LEU A 1 173 ? -0.002 -2.118 2.476 1.00 93.62 173 LEU A CA 1
ATOM 1210 C C . LEU A 1 173 ? 1.063 -1.147 2.987 1.00 93.62 173 LEU A C 1
ATOM 1212 O O . LEU A 1 173 ? 0.757 -0.012 3.356 1.00 93.62 173 LEU A O 1
ATOM 1216 N N . GLN A 1 174 ? 2.306 -1.613 3.052 1.00 94.00 174 GLN A N 1
ATOM 1217 C CA . GLN A 1 174 ? 3.434 -0.855 3.610 1.00 94.00 174 GLN A CA 1
ATOM 1218 C C . GLN A 1 174 ? 4.488 -0.508 2.562 1.00 94.00 174 GLN A C 1
ATOM 1220 O O . GLN A 1 174 ? 5.372 0.303 2.827 1.00 94.00 174 GLN A O 1
ATOM 1225 N N . SER A 1 175 ? 4.418 -1.120 1.385 1.00 95.62 175 SER A N 1
ATOM 1226 C CA . SER A 1 175 ? 5.315 -0.826 0.281 1.00 95.62 175 SER A CA 1
ATOM 1227 C C . SER A 1 175 ? 4.712 -1.257 -1.049 1.00 95.62 175 SER A C 1
ATOM 1229 O O . SER A 1 175 ? 3.783 -2.065 -1.106 1.00 95.62 175 SER A O 1
ATOM 1231 N N . VAL A 1 176 ? 5.271 -0.718 -2.128 1.00 95.81 176 VAL A N 1
ATOM 1232 C CA . VAL A 1 176 ? 5.075 -1.204 -3.497 1.00 95.81 176 VAL A CA 1
ATOM 1233 C C . VAL A 1 176 ? 6.423 -1.202 -4.204 1.00 95.81 176 VAL A C 1
ATOM 1235 O O . VAL A 1 176 ? 7.250 -0.326 -3.951 1.00 95.81 176 VAL A O 1
ATOM 1238 N N . GLY A 1 177 ? 6.671 -2.190 -5.058 1.00 94.06 177 GLY A N 1
ATOM 1239 C CA . GLY A 1 177 ? 7.917 -2.295 -5.811 1.00 94.06 177 GLY A CA 1
ATOM 1240 C C . GLY A 1 177 ? 7.672 -2.343 -7.311 1.00 94.06 177 GLY A C 1
ATOM 1241 O O . GLY A 1 177 ? 6.718 -2.977 -7.755 1.00 94.06 177 GLY A O 1
ATOM 1242 N N . PHE A 1 178 ? 8.557 -1.712 -8.083 1.00 90.69 178 PHE A N 1
ATOM 1243 C CA . PHE A 1 178 ? 8.538 -1.766 -9.546 1.00 90.69 178 PHE A CA 1
ATOM 1244 C C . PHE A 1 178 ? 9.872 -2.288 -10.070 1.00 90.69 178 PHE A C 1
ATOM 1246 O O . PHE A 1 178 ? 10.941 -1.818 -9.675 1.00 90.69 178 PHE A O 1
ATOM 1253 N N . ASN A 1 179 ? 9.824 -3.285 -10.949 1.00 88.56 179 ASN A N 1
ATOM 1254 C CA . ASN A 1 179 ? 11.032 -3.903 -11.477 1.00 88.56 179 ASN A CA 1
ATOM 1255 C C . ASN A 1 179 ? 11.570 -3.131 -12.689 1.00 88.56 179 ASN A C 1
ATOM 1257 O O . ASN A 1 179 ? 10.859 -2.940 -13.680 1.00 88.56 179 ASN A O 1
ATOM 1261 N N . VAL A 1 180 ? 12.841 -2.738 -12.627 1.00 87.38 180 VAL A N 1
ATOM 1262 C CA . VAL A 1 180 ? 13.567 -2.112 -13.738 1.00 87.38 180 VAL A CA 1
ATOM 1263 C C . VAL A 1 180 ? 14.500 -3.149 -14.350 1.00 87.38 180 VAL A C 1
ATOM 1265 O O . VAL A 1 180 ? 15.435 -3.611 -13.700 1.00 87.38 180 VAL A O 1
ATOM 1268 N N . ALA A 1 181 ? 14.256 -3.503 -15.612 1.00 80.75 181 ALA A N 1
ATOM 1269 C CA . ALA A 1 181 ? 15.001 -4.543 -16.319 1.00 80.75 181 ALA A CA 1
ATOM 1270 C C . ALA A 1 181 ? 16.298 -4.027 -16.972 1.00 80.75 181 ALA A C 1
ATOM 1272 O O . ALA A 1 181 ? 17.186 -4.814 -17.294 1.00 80.75 181 ALA A O 1
ATOM 1273 N N . THR A 1 182 ? 16.426 -2.714 -17.192 1.00 79.25 182 THR A N 1
ATOM 1274 C CA . THR A 1 182 ? 17.580 -2.125 -17.891 1.00 79.25 182 THR A CA 1
ATOM 1275 C C . THR A 1 182 ? 18.779 -1.892 -16.993 1.00 79.25 182 THR A C 1
ATOM 1277 O O . THR A 1 182 ? 18.640 -1.667 -15.795 1.00 79.25 182 THR A O 1
ATOM 1280 N N . THR A 1 183 ? 19.958 -1.820 -17.612 1.00 81.69 183 THR A N 1
ATOM 1281 C CA . THR A 1 183 ? 21.214 -1.378 -16.988 1.00 81.69 183 THR A CA 1
ATOM 1282 C C . THR A 1 183 ? 21.426 0.141 -17.039 1.00 81.69 183 THR A C 1
ATOM 1284 O O . THR A 1 183 ? 22.355 0.638 -16.411 1.00 81.69 183 THR A O 1
ATOM 1287 N N . ASN A 1 184 ? 20.577 0.885 -17.760 1.00 80.31 184 ASN A N 1
ATOM 1288 C CA . ASN A 1 184 ? 20.669 2.342 -17.891 1.00 80.31 184 ASN A CA 1
ATOM 1289 C C . ASN A 1 184 ? 19.662 3.066 -16.989 1.00 80.31 184 ASN A C 1
ATOM 1291 O O . ASN A 1 184 ? 18.514 2.626 -16.868 1.00 80.31 184 ASN A O 1
ATOM 1295 N N . VAL A 1 185 ? 20.103 4.186 -16.414 1.00 79.38 185 VAL A N 1
ATOM 1296 C CA . VAL A 1 185 ? 19.245 5.189 -15.790 1.00 79.38 185 VAL A CA 1
ATOM 1297 C C . VAL A 1 185 ? 18.678 6.089 -16.887 1.00 79.38 185 VAL A C 1
ATOM 1299 O O . VAL A 1 185 ? 19.415 6.621 -17.713 1.00 79.38 185 VAL A O 1
ATOM 1302 N N . GLY A 1 186 ? 17.355 6.208 -16.968 1.00 86.88 186 GLY A N 1
ATOM 1303 C CA . GLY A 1 186 ? 16.712 7.092 -17.937 1.00 86.88 186 GLY A CA 1
ATOM 1304 C C . GLY A 1 186 ? 17.163 8.554 -17.799 1.00 86.88 186 GLY A C 1
ATOM 1305 O O . GLY A 1 186 ? 17.866 8.920 -16.861 1.00 86.88 186 GLY A O 1
ATOM 1306 N N . SER A 1 187 ? 16.780 9.409 -18.741 1.00 89.94 187 SER A N 1
ATOM 1307 C CA . SER A 1 187 ? 17.194 10.815 -18.777 1.00 89.94 187 SER A CA 1
ATOM 1308 C C . SER A 1 187 ? 15.965 11.710 -18.893 1.00 89.94 187 SER A C 1
ATOM 1310 O O . SER A 1 187 ? 15.317 11.656 -19.939 1.00 89.94 187 SER A O 1
ATOM 1312 N N . PRO A 1 188 ? 15.649 12.535 -17.876 1.00 90.75 188 PRO A N 1
ATOM 1313 C CA . PRO A 1 188 ? 16.427 12.787 -16.652 1.00 90.75 188 PRO A CA 1
ATOM 1314 C C . PRO A 1 188 ? 16.457 11.598 -15.677 1.00 90.75 188 PRO A C 1
ATOM 1316 O O . PRO A 1 188 ? 15.457 10.910 -15.498 1.00 90.75 188 PRO A O 1
ATOM 1319 N N . ALA A 1 189 ? 17.595 11.395 -15.004 1.00 90.62 189 ALA A N 1
ATOM 1320 C CA . ALA A 1 189 ? 17.784 10.262 -14.090 1.00 90.62 189 ALA A CA 1
ATOM 1321 C C . ALA A 1 189 ? 16.962 10.382 -12.801 1.00 90.62 189 ALA A C 1
ATOM 1323 O O . ALA A 1 189 ? 16.457 9.383 -12.287 1.00 90.62 189 ALA A O 1
ATOM 1324 N N . THR A 1 190 ? 16.815 11.605 -12.291 1.00 94.19 190 THR A N 1
ATOM 1325 C CA . THR A 1 190 ? 16.077 11.895 -11.059 1.00 94.19 190 THR A CA 1
ATOM 1326 C C . THR A 1 190 ? 14.681 12.411 -11.382 1.00 94.19 190 THR A C 1
ATOM 1328 O O . THR A 1 190 ? 14.515 13.347 -12.162 1.00 94.19 190 THR A O 1
ATOM 1331 N N . LEU A 1 191 ? 13.679 11.810 -10.751 1.00 94.06 191 LEU A N 1
ATOM 1332 C CA . LEU A 1 191 ? 12.276 12.202 -10.765 1.00 94.06 191 LEU A CA 1
ATOM 1333 C C . LEU A 1 191 ? 12.020 13.143 -9.581 1.00 94.06 191 LEU A C 1
ATOM 1335 O O . LEU A 1 191 ? 11.947 12.707 -8.433 1.00 94.06 191 LEU A O 1
ATOM 1339 N N . ASN A 1 192 ? 11.918 14.438 -9.847 1.00 94.75 192 ASN A N 1
ATOM 1340 C CA . ASN A 1 192 ? 11.652 15.474 -8.860 1.00 94.75 192 ASN A CA 1
ATOM 1341 C C . ASN A 1 192 ? 10.165 15.522 -8.513 1.00 94.75 192 ASN A C 1
ATOM 1343 O O . ASN A 1 192 ? 9.294 15.421 -9.385 1.00 94.75 192 ASN A O 1
ATOM 1347 N N . GLY A 1 193 ? 9.883 15.704 -7.222 1.00 95.19 193 GLY A N 1
ATOM 1348 C CA . GLY A 1 193 ? 8.513 15.709 -6.710 1.00 95.19 193 GLY A CA 1
ATOM 1349 C C . GLY A 1 193 ? 7.789 14.378 -6.929 1.00 95.19 193 GLY A C 1
ATOM 1350 O O . GLY A 1 193 ? 6.567 14.373 -7.058 1.00 95.19 193 GLY A O 1
ATOM 1351 N N . TYR A 1 194 ? 8.532 13.268 -6.993 1.00 96.44 194 TYR A N 1
ATOM 1352 C CA . TYR A 1 194 ? 7.978 11.932 -7.142 1.00 96.44 194 TYR A CA 1
ATOM 1353 C C . TYR A 1 194 ? 7.037 11.625 -5.976 1.00 96.44 194 TYR A C 1
ATOM 1355 O O . TYR A 1 194 ? 7.400 11.781 -4.805 1.00 96.44 194 TYR A O 1
ATOM 1363 N N . THR A 1 195 ? 5.820 11.206 -6.299 1.00 97.56 195 THR A N 1
ATOM 1364 C CA . THR A 1 195 ? 4.776 10.856 -5.335 1.00 97.56 195 THR A CA 1
ATOM 1365 C C . THR A 1 195 ? 4.137 9.533 -5.708 1.00 97.56 195 THR A C 1
ATOM 1367 O O . THR A 1 195 ? 3.992 9.221 -6.889 1.00 97.56 195 THR A O 1
ATOM 1370 N N . ILE A 1 196 ? 3.727 8.783 -4.686 1.00 98.44 196 ILE A N 1
ATOM 1371 C CA . ILE A 1 196 ? 2.838 7.633 -4.833 1.00 98.44 196 ILE A CA 1
ATOM 1372 C C . ILE A 1 196 ? 1.634 7.874 -3.931 1.00 98.44 196 ILE A C 1
ATOM 1374 O O . ILE A 1 196 ? 1.777 8.187 -2.742 1.00 98.44 196 ILE A O 1
ATOM 1378 N N . LYS A 1 197 ? 0.440 7.722 -4.493 1.00 98.44 197 LYS A N 1
ATOM 1379 C CA . LYS A 1 197 ? -0.830 7.812 -3.779 1.00 98.44 197 LYS A CA 1
ATOM 1380 C C . LYS A 1 197 ? -1.656 6.567 -4.041 1.00 98.44 197 LYS A C 1
ATOM 1382 O O . LYS A 1 197 ? -1.687 6.076 -5.165 1.00 98.44 197 LYS A O 1
ATOM 1387 N N . LEU A 1 198 ? -2.340 6.080 -3.013 1.00 98.69 198 LEU A N 1
ATOM 1388 C CA . LEU A 1 198 ? -3.234 4.932 -3.118 1.00 98.69 198 LEU A CA 1
ATOM 1389 C C . LEU A 1 198 ? -4.667 5.322 -2.759 1.00 98.69 198 LEU A C 1
ATOM 1391 O O . LEU A 1 198 ? -4.896 6.232 -1.956 1.00 98.69 198 LEU A O 1
ATOM 1395 N N . ALA A 1 199 ? -5.627 4.621 -3.352 1.00 98.56 199 ALA A N 1
ATOM 1396 C CA . ALA A 1 199 ? -7.035 4.710 -2.994 1.00 98.56 199 ALA A CA 1
ATOM 1397 C C . ALA A 1 199 ? -7.746 3.366 -3.190 1.00 98.56 199 ALA A C 1
ATOM 1399 O O . ALA A 1 199 ? -7.415 2.602 -4.097 1.00 98.56 199 ALA A O 1
ATOM 1400 N N . ASN A 1 200 ? -8.756 3.113 -2.355 1.00 98.00 200 ASN A N 1
ATOM 1401 C CA . ASN A 1 200 ? -9.714 2.031 -2.563 1.00 98.00 200 ASN A CA 1
ATOM 1402 C C . ASN A 1 200 ? -10.742 2.516 -3.592 1.00 98.00 200 ASN A C 1
ATOM 1404 O O . ASN A 1 200 ? -11.321 3.593 -3.427 1.00 98.00 200 ASN A O 1
ATOM 1408 N N . VAL A 1 201 ? -10.953 1.752 -4.662 1.00 98.12 201 VAL A N 1
ATOM 1409 C CA . VAL A 1 201 ? -11.884 2.090 -5.748 1.00 98.12 201 VAL A CA 1
ATOM 1410 C C . VAL A 1 201 ? -12.719 0.880 -6.158 1.00 98.12 201 VAL A C 1
ATOM 1412 O O . VAL A 1 201 ? -12.287 -0.264 -6.044 1.00 98.12 201 VAL A O 1
ATOM 1415 N N . SER A 1 202 ? -13.915 1.125 -6.694 1.00 97.38 202 SER A N 1
ATOM 1416 C CA . SER A 1 202 ? -14.770 0.071 -7.261 1.00 97.38 202 SER A CA 1
ATOM 1417 C C . SER A 1 202 ? -14.493 -0.195 -8.746 1.00 97.38 202 SER A C 1
ATOM 1419 O O . SER A 1 202 ? -14.912 -1.220 -9.281 1.00 97.38 202 SER A O 1
ATOM 1421 N N . ASN A 1 203 ? -13.776 0.706 -9.427 1.00 97.44 203 ASN A N 1
ATOM 1422 C CA . ASN A 1 203 ? -13.456 0.599 -10.850 1.00 97.44 203 ASN A CA 1
ATOM 1423 C C . ASN A 1 203 ? -12.631 -0.657 -11.147 1.00 97.44 203 ASN A C 1
ATOM 1425 O O . ASN A 1 203 ? -11.633 -0.918 -10.481 1.00 97.44 203 ASN A O 1
ATOM 1429 N N . THR A 1 204 ? -13.027 -1.411 -12.172 1.00 95.12 204 THR A N 1
ATOM 1430 C CA . THR A 1 204 ? -12.366 -2.660 -12.589 1.00 95.12 204 THR A CA 1
ATOM 1431 C C . THR A 1 204 ? -11.474 -2.495 -13.822 1.00 95.12 204 THR A C 1
ATOM 1433 O O . THR A 1 204 ? -10.732 -3.420 -14.161 1.00 95.12 204 THR A O 1
ATOM 1436 N N . VAL A 1 205 ? -11.552 -1.346 -14.499 1.00 95.06 205 VAL A N 1
ATOM 1437 C CA . VAL A 1 205 ? -10.748 -0.969 -15.671 1.00 95.06 205 VAL A CA 1
ATOM 1438 C C . VAL A 1 205 ? -10.448 0.527 -15.648 1.00 95.06 205 VAL A C 1
ATOM 1440 O O . VAL A 1 205 ? -11.232 1.313 -15.106 1.00 95.06 205 VAL A O 1
ATOM 1443 N N . SER A 1 206 ? -9.324 0.908 -16.247 1.00 94.81 206 SER A N 1
ATOM 1444 C CA . SER A 1 206 ? -8.954 2.308 -16.462 1.00 94.81 206 SER A CA 1
ATOM 1445 C C . SER A 1 206 ? -9.652 2.877 -17.697 1.00 94.81 206 SER A C 1
ATOM 1447 O O . SER A 1 206 ? -10.018 2.153 -18.624 1.00 94.81 206 SER A O 1
ATOM 1449 N N . THR A 1 207 ? -9.831 4.196 -17.708 1.00 95.56 207 THR A N 1
ATOM 1450 C CA . THR A 1 207 ? -10.380 4.959 -18.840 1.00 95.56 207 THR A CA 1
ATOM 1451 C C . THR A 1 207 ? -9.424 6.093 -19.194 1.00 95.56 207 THR A C 1
ATOM 1453 O O . THR A 1 207 ? -8.423 6.288 -18.512 1.00 95.56 207 THR A O 1
ATOM 1456 N N . THR A 1 208 ? -9.717 6.875 -20.231 1.00 95.81 208 THR A N 1
ATOM 1457 C CA . THR A 1 208 ? -8.914 8.062 -20.575 1.00 95.81 208 THR A CA 1
ATOM 1458 C C . THR A 1 208 ? -8.989 9.169 -19.520 1.00 95.81 208 THR A C 1
ATOM 1460 O O . THR A 1 208 ? -8.231 10.131 -19.598 1.00 95.81 208 THR A O 1
ATOM 1463 N N . SER A 1 209 ? -9.890 9.066 -18.542 1.00 97.00 209 SER A N 1
ATOM 1464 C CA . SER A 1 209 ? -9.975 9.982 -17.408 1.00 97.00 209 SER A CA 1
ATOM 1465 C C . SER A 1 209 ? -9.205 9.431 -16.212 1.00 97.00 209 SER A C 1
ATOM 1467 O O . SER A 1 209 ? -9.441 8.299 -15.785 1.00 97.00 209 SER A O 1
ATOM 1469 N N . PHE A 1 210 ? -8.331 10.259 -15.638 1.00 97.38 210 PHE A N 1
ATOM 1470 C CA . PHE A 1 210 ? -7.708 9.958 -14.353 1.00 97.38 210 PHE A CA 1
ATOM 1471 C C . PHE A 1 210 ? -8.771 9.961 -13.257 1.00 97.38 210 PHE A C 1
ATOM 1473 O O . PHE A 1 210 ? -9.562 10.900 -13.136 1.00 97.38 210 PHE A O 1
ATOM 1480 N N . LEU A 1 211 ? -8.775 8.921 -12.431 1.00 97.69 211 LEU A N 1
ATOM 1481 C CA . LEU A 1 211 ? -9.643 8.855 -11.266 1.00 97.69 211 LEU A CA 1
ATOM 1482 C C . LEU A 1 211 ? -9.132 9.829 -10.197 1.00 97.69 211 LEU A C 1
ATOM 1484 O O . LEU A 1 211 ? -7.926 9.966 -9.985 1.00 97.69 211 LEU A O 1
ATOM 1488 N N . ASN A 1 212 ? -10.051 10.498 -9.502 1.00 96.62 212 ASN A N 1
ATOM 1489 C CA . ASN A 1 212 ? -9.718 11.419 -8.413 1.00 96.62 212 ASN A CA 1
ATOM 1490 C C . ASN A 1 212 ? -10.514 11.116 -7.129 1.00 96.62 212 ASN A C 1
ATOM 1492 O O . ASN A 1 212 ? -11.277 11.969 -6.669 1.00 96.62 212 ASN A O 1
ATOM 1496 N N . PRO A 1 213 ? -10.401 9.893 -6.573 1.00 97.19 213 PRO A N 1
ATOM 1497 C CA . PRO A 1 213 ? -10.983 9.564 -5.276 1.00 97.19 213 PRO A CA 1
ATOM 1498 C C . PRO A 1 213 ? -10.254 10.299 -4.140 1.00 97.19 213 PRO A C 1
ATOM 1500 O O . PRO A 1 213 ? -9.268 11.010 -4.346 1.00 97.19 213 PRO A O 1
ATOM 1503 N N . THR A 1 214 ? -10.703 10.084 -2.904 1.00 97.19 214 THR A N 1
ATOM 1504 C CA . THR A 1 214 ? -9.917 10.460 -1.727 1.00 97.19 214 THR A CA 1
ATOM 1505 C C . THR A 1 214 ? -8.651 9.609 -1.669 1.00 97.19 214 THR A C 1
ATOM 1507 O O . THR A 1 214 ? -8.699 8.419 -1.366 1.00 97.19 214 THR A O 1
ATOM 1510 N N . PHE A 1 215 ? -7.514 10.229 -1.973 1.00 98.00 215 PHE A N 1
ATOM 1511 C CA . PHE A 1 215 ? -6.210 9.580 -1.945 1.00 98.00 215 PHE A CA 1
ATOM 1512 C C . PHE A 1 215 ? -5.567 9.616 -0.560 1.00 98.00 215 PHE A C 1
ATOM 1514 O O . PHE A 1 215 ? -5.614 10.628 0.140 1.00 98.00 215 PHE A O 1
ATOM 1521 N N . THR A 1 216 ? -4.842 8.552 -0.232 1.00 98.44 216 THR A N 1
ATOM 1522 C CA . THR A 1 216 ? -3.766 8.581 0.760 1.00 98.44 216 THR A CA 1
ATOM 1523 C C . THR A 1 216 ? -2.446 8.762 0.022 1.00 98.44 216 THR A C 1
ATOM 1525 O O . THR A 1 216 ? -2.062 7.910 -0.777 1.00 98.44 216 THR A O 1
ATOM 1528 N N . THR A 1 217 ? -1.730 9.857 0.279 1.00 98.31 217 THR A N 1
ATOM 1529 C CA . THR A 1 217 ? -0.337 9.982 -0.172 1.00 98.31 217 THR A CA 1
ATOM 1530 C C . THR A 1 217 ? 0.524 9.068 0.688 1.00 98.31 217 THR A C 1
ATOM 1532 O O . THR A 1 217 ? 0.699 9.328 1.874 1.00 98.31 217 THR A O 1
ATOM 1535 N N . VAL A 1 218 ? 1.030 7.985 0.100 1.00 98.56 218 VAL A N 1
ATOM 1536 C CA . VAL A 1 218 ? 1.809 6.966 0.821 1.00 98.56 218 VAL A CA 1
ATOM 1537 C C . VAL A 1 218 ? 3.311 7.233 0.757 1.00 98.56 218 VAL A C 1
ATOM 1539 O O . VAL A 1 218 ? 4.054 6.764 1.617 1.00 98.56 218 VAL A O 1
ATOM 1542 N N . LEU A 1 219 ? 3.753 7.989 -0.254 1.00 98.44 219 LEU A N 1
ATOM 1543 C CA . LEU A 1 219 ? 5.139 8.388 -0.467 1.00 98.44 219 LEU A CA 1
ATOM 1544 C C . LEU A 1 219 ? 5.213 9.775 -1.118 1.00 98.44 219 LEU A C 1
ATOM 1546 O O . LEU A 1 219 ? 4.479 10.069 -2.066 1.00 98.44 219 LEU A O 1
ATOM 1550 N N . GLY A 1 220 ? 6.186 10.568 -0.674 1.00 96.94 220 GLY A N 1
ATOM 1551 C CA . GLY A 1 220 ? 6.577 11.821 -1.309 1.00 96.94 220 GLY A CA 1
ATOM 1552 C C . GLY A 1 220 ? 5.725 13.034 -0.906 1.00 96.94 220 GLY A C 1
ATOM 1553 O O . GLY A 1 220 ? 4.835 12.921 -0.062 1.00 96.94 220 GLY A O 1
ATOM 1554 N N . PRO A 1 221 ? 6.002 14.211 -1.497 1.00 96.25 221 PRO A N 1
ATOM 1555 C CA . PRO A 1 221 ? 6.943 14.425 -2.600 1.00 96.25 221 PRO A CA 1
ATOM 1556 C C . PRO A 1 221 ? 8.404 14.223 -2.180 1.00 96.25 221 PRO A C 1
ATOM 1558 O O . PRO A 1 221 ? 8.812 14.643 -1.100 1.00 96.25 221 PRO A O 1
ATOM 1561 N N . LEU A 1 222 ? 9.194 13.577 -3.035 1.00 97.25 222 LEU A N 1
ATOM 1562 C CA . LEU A 1 222 ? 10.643 13.432 -2.865 1.00 97.25 222 LEU A CA 1
ATOM 1563 C C . LEU A 1 222 ? 11.350 13.390 -4.224 1.00 97.25 222 LEU A C 1
ATOM 1565 O O . LEU A 1 222 ? 10.708 13.201 -5.254 1.00 97.25 222 LEU A O 1
ATOM 1569 N N . ASN A 1 223 ? 12.672 13.549 -4.236 1.00 96.81 223 ASN A N 1
ATOM 1570 C CA . ASN A 1 223 ? 13.469 13.367 -5.450 1.00 96.81 223 ASN A CA 1
ATO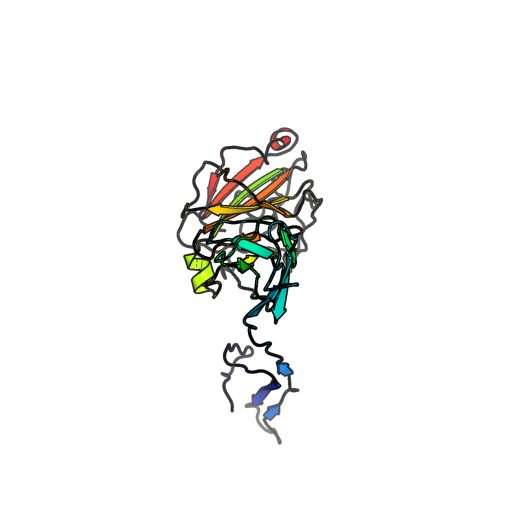M 1571 C C . ASN A 1 223 ? 13.953 11.915 -5.513 1.00 96.81 223 ASN A C 1
ATOM 1573 O O . ASN A 1 223 ? 14.664 11.470 -4.612 1.00 96.81 223 ASN A O 1
ATOM 1577 N N . TYR A 1 224 ? 13.548 11.177 -6.548 1.00 95.75 224 TYR A N 1
ATOM 1578 C CA . TYR A 1 224 ? 13.798 9.739 -6.659 1.00 95.75 224 TYR A CA 1
ATOM 1579 C C . TYR A 1 224 ? 14.633 9.393 -7.891 1.00 95.75 224 TYR A C 1
ATOM 1581 O O . TYR A 1 224 ? 14.257 9.745 -9.006 1.00 95.75 224 TYR A O 1
ATOM 1589 N N . THR A 1 225 ? 15.720 8.649 -7.709 1.00 94.69 225 THR A N 1
ATOM 1590 C CA . THR A 1 225 ? 16.518 8.084 -8.808 1.00 94.69 225 THR A CA 1
ATOM 1591 C C . THR A 1 225 ? 16.383 6.561 -8.770 1.00 94.69 225 THR A C 1
ATOM 1593 O O . THR A 1 225 ? 16.884 5.950 -7.824 1.00 94.69 225 THR A O 1
ATOM 1596 N N . PRO A 1 226 ? 15.704 5.935 -9.750 1.00 91.88 226 PRO A N 1
ATOM 1597 C CA . PRO A 1 226 ? 15.595 4.482 -9.819 1.00 91.88 226 PRO A CA 1
ATOM 1598 C C . PRO A 1 226 ? 16.957 3.786 -9.928 1.00 91.88 226 PRO A C 1
ATOM 1600 O O . PRO A 1 226 ? 17.869 4.251 -10.613 1.00 91.88 226 PRO A O 1
ATOM 1603 N N . VAL A 1 227 ? 17.063 2.626 -9.289 1.00 91.69 227 VAL A N 1
ATOM 1604 C CA . VAL A 1 227 ? 18.197 1.705 -9.379 1.00 91.69 227 VAL A CA 1
ATOM 1605 C C . VAL A 1 227 ? 17.980 0.755 -10.554 1.00 91.69 227 VAL A C 1
ATOM 1607 O O . VAL A 1 227 ? 16.900 0.191 -10.735 1.00 91.69 227 VAL A O 1
ATOM 1610 N N . THR A 1 228 ? 19.014 0.576 -11.367 1.00 89.81 228 THR A N 1
ATOM 1611 C CA . THR A 1 228 ? 18.984 -0.266 -12.568 1.00 89.81 228 THR A CA 1
ATOM 1612 C C . THR A 1 228 ? 19.089 -1.750 -12.217 1.00 89.81 228 THR A C 1
ATOM 1614 O O . THR A 1 228 ? 19.617 -2.105 -11.165 1.00 89.81 228 THR A O 1
ATOM 1617 N N . ALA A 1 229 ? 18.577 -2.619 -13.096 1.00 88.12 229 ALA A N 1
ATOM 1618 C CA . ALA A 1 229 ? 18.584 -4.078 -12.942 1.00 88.12 229 ALA A CA 1
ATOM 1619 C C . ALA A 1 229 ? 18.111 -4.564 -11.553 1.00 88.12 229 ALA A C 1
ATOM 1621 O O . ALA A 1 229 ? 18.699 -5.474 -10.966 1.00 88.12 229 ALA A O 1
ATOM 1622 N N . SER A 1 230 ? 17.077 -3.921 -11.001 1.00 89.94 230 SER A N 1
ATOM 1623 C CA . SER A 1 230 ? 16.650 -4.123 -9.617 1.00 89.94 230 SER A CA 1
ATOM 1624 C C . SER A 1 230 ? 15.148 -3.909 -9.420 1.00 89.94 230 SER A C 1
ATOM 1626 O O . SER A 1 230 ? 14.497 -3.135 -10.134 1.00 89.94 230 SER A O 1
ATOM 1628 N N . LEU A 1 231 ? 14.615 -4.560 -8.381 1.00 91.06 231 LEU A N 1
ATOM 1629 C CA . LEU A 1 231 ? 13.312 -4.239 -7.816 1.00 91.06 231 LEU A CA 1
ATOM 1630 C C . LEU A 1 231 ? 13.435 -2.961 -6.982 1.00 91.06 231 LEU A C 1
ATOM 1632 O O . LEU A 1 231 ? 14.039 -2.939 -5.909 1.00 91.06 231 LEU A O 1
ATOM 1636 N N . ASN A 1 232 ? 12.822 -1.894 -7.474 1.00 93.56 232 ASN A N 1
ATOM 1637 C CA . ASN A 1 232 ? 12.788 -0.608 -6.803 1.00 93.56 232 ASN A CA 1
ATOM 1638 C C . ASN A 1 232 ? 11.623 -0.583 -5.812 1.00 93.56 232 ASN A C 1
ATOM 1640 O O . ASN A 1 232 ? 10.490 -0.274 -6.182 1.00 93.56 232 ASN A O 1
ATOM 1644 N N . THR A 1 233 ? 11.899 -0.957 -4.561 1.00 96.31 233 THR A N 1
ATOM 1645 C CA . THR A 1 233 ? 10.905 -1.005 -3.479 1.00 96.31 233 THR A CA 1
ATOM 1646 C C . THR A 1 233 ? 10.747 0.353 -2.808 1.00 96.31 233 THR A C 1
ATOM 1648 O O . THR A 1 233 ? 11.697 0.903 -2.252 1.00 96.31 233 THR A O 1
ATOM 1651 N N . HIS A 1 234 ? 9.518 0.856 -2.794 1.00 97.31 234 HIS A N 1
ATOM 1652 C CA . HIS A 1 234 ? 9.125 2.086 -2.121 1.00 97.31 234 HIS A CA 1
ATOM 1653 C C . HIS A 1 234 ? 8.404 1.770 -0.815 1.00 97.31 234 HIS A C 1
ATOM 1655 O O . HIS A 1 234 ? 7.249 1.345 -0.833 1.00 97.31 234 HIS A O 1
ATOM 1661 N N . THR A 1 235 ? 9.067 1.988 0.320 1.00 96.56 235 THR A N 1
ATOM 1662 C CA . THR A 1 235 ? 8.437 1.889 1.646 1.00 96.56 235 THR A CA 1
ATOM 1663 C C . THR A 1 235 ? 7.568 3.113 1.905 1.00 96.56 235 THR A C 1
ATOM 1665 O O . THR A 1 235 ? 8.013 4.247 1.737 1.00 96.56 235 THR A O 1
ATOM 1668 N N . PHE A 1 236 ? 6.331 2.893 2.331 1.00 97.12 236 PHE A N 1
ATOM 1669 C CA . PHE A 1 236 ? 5.375 3.959 2.582 1.00 97.12 236 PHE A CA 1
ATOM 1670 C C . PHE A 1 236 ? 5.700 4.691 3.881 1.00 97.12 236 PHE A C 1
ATOM 1672 O O . PHE A 1 236 ? 5.826 4.081 4.942 1.00 97.12 236 PHE A O 1
ATOM 1679 N N . THR A 1 237 ? 5.769 6.020 3.817 1.00 96.75 237 THR A N 1
ATOM 1680 C CA . THR A 1 237 ? 5.819 6.880 5.010 1.00 96.75 237 THR A CA 1
ATOM 1681 C C . THR A 1 237 ? 4.462 6.937 5.703 1.00 96.75 237 THR A C 1
ATOM 1683 O O . THR A 1 237 ? 4.373 7.210 6.897 1.00 96.75 237 THR A O 1
ATOM 1686 N N . THR A 1 238 ? 3.393 6.669 4.954 1.00 94.88 238 THR A N 1
ATOM 1687 C CA . THR A 1 238 ? 2.031 6.532 5.466 1.00 94.88 238 THR A CA 1
ATOM 1688 C C . THR A 1 238 ? 1.444 5.231 4.922 1.00 94.88 238 THR A C 1
ATOM 1690 O O . THR A 1 238 ? 1.061 5.191 3.752 1.00 94.88 238 THR A O 1
ATOM 1693 N N . PRO A 1 239 ? 1.406 4.153 5.730 1.00 93.75 239 PRO A N 1
ATOM 1694 C CA . PRO A 1 239 ? 0.816 2.882 5.326 1.00 93.75 239 PRO A CA 1
ATOM 1695 C C . PRO A 1 239 ? -0.622 3.045 4.828 1.00 93.75 239 PRO A C 1
ATOM 1697 O O . PRO A 1 239 ? -1.391 3.841 5.370 1.00 93.75 239 PRO A O 1
ATOM 1700 N N . PHE A 1 240 ? -0.994 2.270 3.814 1.00 96.00 240 PHE A N 1
ATOM 1701 C CA . PHE A 1 240 ? -2.316 2.334 3.203 1.00 96.00 240 PHE A CA 1
ATOM 1702 C C . PHE A 1 240 ? -3.203 1.196 3.701 1.00 96.00 240 PHE A C 1
ATOM 1704 O O . PHE A 1 240 ? -2.809 0.032 3.653 1.00 96.00 240 PHE A O 1
ATOM 1711 N N . VAL A 1 241 ? -4.411 1.530 4.156 1.00 93.56 241 VAL A N 1
ATOM 1712 C CA . VAL A 1 241 ? -5.409 0.542 4.579 1.00 93.56 241 VAL A CA 1
ATOM 1713 C C . VAL A 1 241 ? -6.170 0.051 3.352 1.00 93.56 241 VAL A C 1
ATOM 1715 O O . VAL A 1 241 ? -7.025 0.755 2.812 1.00 93.56 241 VAL A O 1
ATOM 1718 N N . TRP A 1 242 ? -5.874 -1.174 2.930 1.00 94.56 242 TRP A N 1
ATOM 1719 C CA . TRP A 1 242 ? -6.696 -1.888 1.965 1.00 94.56 242 TRP A CA 1
ATOM 1720 C C . TRP A 1 242 ? -7.815 -2.620 2.703 1.00 94.56 242 TRP A C 1
ATOM 1722 O O . TRP A 1 242 ? -7.555 -3.317 3.684 1.00 94.56 242 TRP A O 1
ATOM 1732 N N . ASP A 1 243 ? -9.053 -2.463 2.241 1.00 92.44 243 ASP A N 1
ATOM 1733 C CA . ASP A 1 243 ? -10.243 -3.001 2.916 1.00 92.44 243 ASP A CA 1
ATOM 1734 C C . ASP A 1 243 ? -10.492 -4.501 2.649 1.00 92.44 243 ASP A C 1
ATOM 1736 O O . ASP A 1 243 ? -11.406 -5.093 3.221 1.00 92.44 243 ASP A O 1
ATOM 1740 N N . GLY A 1 244 ? -9.671 -5.130 1.801 1.00 91.62 244 GLY A N 1
ATOM 1741 C CA . GLY A 1 244 ? -9.773 -6.547 1.444 1.00 91.62 244 GLY A CA 1
ATOM 1742 C C . GLY A 1 244 ? -10.775 -6.869 0.330 1.00 91.62 244 GLY A C 1
ATOM 1743 O O . GLY A 1 244 ? -10.913 -8.036 -0.028 1.00 91.62 244 GLY A O 1
ATOM 1744 N N . SER A 1 245 ? -11.481 -5.876 -0.222 1.00 93.94 245 SER A N 1
ATOM 1745 C CA . SER A 1 245 ? -12.568 -6.088 -1.194 1.00 93.94 245 SER A CA 1
ATOM 1746 C C . SER A 1 245 ? -12.587 -5.098 -2.363 1.00 93.94 245 SER A C 1
ATOM 1748 O O . SER A 1 245 ? -12.926 -5.481 -3.482 1.00 93.94 245 SER A O 1
ATOM 1750 N N . SER A 1 246 ? -12.197 -3.846 -2.134 1.00 97.06 246 SER A N 1
ATOM 1751 C CA . SER A 1 246 ? -12.048 -2.816 -3.155 1.00 97.06 246 SER A CA 1
ATOM 1752 C C . SER A 1 246 ? -10.819 -3.077 -4.016 1.00 97.06 246 SER A C 1
ATOM 1754 O O . SER A 1 246 ? -9.832 -3.666 -3.576 1.00 97.06 246 SER A O 1
ATOM 1756 N N . ASN A 1 247 ? -10.836 -2.584 -5.249 1.00 97.25 247 ASN A N 1
ATOM 1757 C CA . ASN A 1 247 ? -9.635 -2.544 -6.072 1.00 97.25 247 ASN A CA 1
ATOM 1758 C C . ASN A 1 247 ? -8.703 -1.443 -5.550 1.00 97.25 247 ASN A C 1
ATOM 1760 O O . ASN A 1 247 ? -9.153 -0.457 -4.959 1.00 97.25 247 ASN A O 1
ATOM 1764 N N . VAL A 1 248 ? -7.404 -1.599 -5.779 1.00 97.56 248 VAL A N 1
ATOM 1765 C CA . VAL A 1 248 ? -6.401 -0.608 -5.388 1.00 97.56 248 VAL A CA 1
ATOM 1766 C C . VAL A 1 248 ? -6.039 0.221 -6.609 1.00 97.56 248 VAL A C 1
ATOM 1768 O O . VAL A 1 248 ? -5.559 -0.306 -7.612 1.00 97.56 248 VAL A O 1
ATOM 1771 N N . LEU A 1 249 ? -6.259 1.527 -6.510 1.00 98.00 249 LEU A N 1
ATOM 1772 C CA . LEU A 1 249 ? -5.743 2.505 -7.455 1.00 98.00 249 LEU A CA 1
ATOM 1773 C C . LEU A 1 249 ? -4.380 2.986 -6.965 1.00 98.00 249 LEU A C 1
ATOM 1775 O O . LEU A 1 249 ? -4.287 3.513 -5.858 1.00 98.00 249 LEU A O 1
ATOM 1779 N N . VAL A 1 250 ? -3.348 2.852 -7.790 1.00 97.50 250 VAL A N 1
ATOM 1780 C CA . VAL A 1 250 ? -2.017 3.422 -7.547 1.00 97.50 250 VAL A CA 1
ATOM 1781 C C . VAL A 1 250 ? -1.835 4.603 -8.492 1.00 97.50 250 VAL A C 1
ATOM 1783 O O . VAL A 1 250 ? -1.863 4.404 -9.698 1.00 97.50 250 VAL A O 1
ATOM 1786 N N . ASP A 1 251 ? -1.651 5.812 -7.966 1.00 97.44 251 ASP A N 1
ATOM 1787 C CA . ASP A 1 251 ? -1.353 7.037 -8.717 1.00 97.44 251 ASP A CA 1
ATOM 1788 C C . ASP A 1 251 ? 0.101 7.440 -8.459 1.00 97.44 251 ASP A C 1
ATOM 1790 O O . ASP A 1 251 ? 0.524 7.591 -7.311 1.00 97.44 251 ASP A O 1
ATOM 1794 N N . ILE A 1 252 ? 0.873 7.570 -9.531 1.00 96.19 252 ILE A N 1
ATOM 1795 C CA . ILE A 1 252 ? 2.282 7.952 -9.506 1.00 96.19 252 ILE A CA 1
ATOM 1796 C C . ILE A 1 252 ? 2.433 9.242 -10.293 1.00 96.19 252 ILE A C 1
ATOM 1798 O O . ILE A 1 252 ? 1.874 9.375 -11.384 1.00 96.19 252 ILE A O 1
ATOM 1802 N N . CYS A 1 253 ? 3.212 10.185 -9.769 1.00 95.12 253 CYS A N 1
ATOM 1803 C CA . CYS A 1 253 ? 3.540 11.391 -10.515 1.00 95.12 253 CYS A CA 1
ATOM 1804 C C . CYS A 1 253 ? 4.923 11.953 -10.198 1.00 95.12 253 CYS A C 1
ATOM 1806 O O . CYS A 1 253 ? 5.374 11.860 -9.061 1.00 95.12 253 CYS A O 1
ATOM 1808 N N . PHE A 1 254 ? 5.537 12.604 -11.189 1.00 94.75 254 PHE A N 1
ATOM 1809 C CA . PHE A 1 254 ? 6.704 13.477 -11.061 1.00 94.75 254 PHE A CA 1
ATOM 1810 C C . PHE A 1 254 ? 6.654 14.627 -12.083 1.00 94.75 254 PHE A C 1
ATOM 1812 O O . PHE A 1 254 ? 5.964 14.545 -13.105 1.00 94.75 254 PHE A O 1
ATOM 1819 N N . SER A 1 255 ? 7.426 15.687 -11.838 1.00 93.81 255 SER A N 1
ATOM 1820 C CA . SER A 1 255 ? 7.497 16.848 -12.733 1.00 93.81 255 SER A CA 1
ATOM 1821 C C . SER A 1 255 ? 8.882 17.499 -12.697 1.00 93.81 255 SER A C 1
ATOM 1823 O O . SER A 1 255 ? 9.139 18.362 -11.857 1.00 93.81 255 SER A O 1
ATOM 1825 N N . ASN A 1 256 ? 9.771 17.143 -13.629 1.00 93.62 256 ASN A N 1
ATOM 1826 C CA . ASN A 1 256 ? 11.109 17.742 -13.698 1.00 93.62 256 ASN A CA 1
ATOM 1827 C C . ASN A 1 256 ? 11.162 19.069 -14.449 1.00 93.62 256 ASN A C 1
ATOM 1829 O O . ASN A 1 256 ? 12.150 19.783 -14.324 1.00 93.62 256 ASN A O 1
ATOM 1833 N N . GLN A 1 257 ? 10.136 19.389 -15.238 1.00 93.56 257 GLN A N 1
ATOM 1834 C CA . GLN A 1 257 ? 10.066 20.586 -16.077 1.00 93.56 257 GLN A CA 1
ATOM 1835 C C . GLN A 1 257 ? 11.241 20.727 -17.063 1.00 93.56 257 GLN A C 1
ATOM 1837 O O . GLN A 1 257 ? 11.591 21.826 -17.487 1.00 93.56 257 GLN A O 1
ATOM 1842 N N . VAL A 1 258 ? 11.831 19.600 -17.463 1.00 93.19 258 VAL A N 1
ATOM 1843 C CA . VAL A 1 258 ? 12.901 19.501 -18.470 1.00 93.19 258 VAL A CA 1
ATOM 1844 C C . VAL A 1 258 ? 12.453 18.614 -19.626 1.00 93.19 258 VAL A C 1
ATOM 1846 O O . VAL A 1 258 ? 11.385 18.010 -19.567 1.00 93.19 258 VAL A O 1
ATOM 1849 N N . VAL A 1 259 ? 13.251 18.537 -20.685 1.00 92.94 259 VAL A N 1
ATOM 1850 C CA . VAL A 1 259 ? 13.027 17.586 -21.780 1.00 92.94 259 VAL A CA 1
ATOM 1851 C C . VAL A 1 259 ? 13.626 16.234 -21.394 1.00 92.94 259 VAL A C 1
ATOM 1853 O O . VAL A 1 259 ? 14.791 16.168 -20.991 1.00 92.94 259 VAL A O 1
ATOM 1856 N N . GLY A 1 260 ? 12.827 15.174 -21.484 1.00 90.06 260 GLY A N 1
ATOM 1857 C CA . GLY A 1 260 ? 13.306 13.802 -21.373 1.00 90.06 260 GLY A CA 1
ATOM 1858 C C . GLY A 1 260 ? 13.903 13.315 -22.693 1.00 90.06 260 GLY A C 1
ATOM 1859 O O . GLY A 1 260 ? 13.630 13.854 -23.761 1.00 90.06 260 GLY A O 1
ATOM 1860 N N . THR A 1 261 ? 14.783 12.320 -22.629 1.00 89.00 261 THR A N 1
ATOM 1861 C CA . THR A 1 261 ? 15.457 11.778 -23.826 1.00 89.00 261 THR A CA 1
ATOM 1862 C C . THR A 1 261 ? 15.592 10.259 -23.823 1.00 89.00 261 THR A C 1
ATOM 1864 O O . THR A 1 261 ? 15.837 9.667 -24.875 1.00 89.00 261 THR A O 1
ATOM 1867 N N . SER A 1 262 ? 15.410 9.593 -22.679 1.00 87.44 262 SER A N 1
ATOM 1868 C CA . SER A 1 262 ? 15.452 8.129 -22.592 1.00 87.44 262 SER A CA 1
ATOM 1869 C C . SER A 1 262 ? 14.615 7.597 -21.428 1.00 87.44 262 SER A C 1
ATOM 1871 O O . SER A 1 262 ? 14.569 8.206 -20.357 1.00 87.44 262 SER A O 1
ATOM 1873 N N . ALA A 1 263 ? 13.967 6.444 -21.622 1.00 82.62 263 ALA A N 1
ATOM 1874 C CA . ALA A 1 263 ? 13.226 5.730 -20.579 1.00 82.62 263 ALA A CA 1
ATOM 1875 C C . ALA A 1 263 ? 13.911 4.437 -20.121 1.00 82.62 263 ALA A C 1
ATOM 1877 O O . ALA A 1 263 ? 14.665 3.802 -20.863 1.00 82.62 263 ALA A O 1
ATOM 1878 N N . TYR A 1 264 ? 13.575 4.033 -18.897 1.00 79.81 264 TYR A N 1
ATOM 1879 C CA . TYR A 1 264 ? 13.798 2.681 -18.401 1.00 79.81 264 TYR A CA 1
ATOM 1880 C C . TYR A 1 264 ? 12.925 1.688 -19.157 1.00 79.81 264 TYR A C 1
ATOM 1882 O O . TYR A 1 264 ? 11.793 2.015 -19.527 1.00 79.81 264 TYR A O 1
ATOM 1890 N N . GLN A 1 265 ? 13.417 0.454 -19.282 1.00 78.75 265 GLN A N 1
ATOM 1891 C CA . GLN A 1 265 ? 12.516 -0.652 -19.559 1.00 78.75 265 GLN A CA 1
ATOM 1892 C C . GLN A 1 265 ? 12.042 -1.275 -18.245 1.00 78.75 265 GLN A C 1
ATOM 1894 O O . GLN A 1 265 ? 12.842 -1.806 -17.468 1.00 78.75 265 GLN A O 1
ATOM 1899 N N . THR A 1 266 ? 10.746 -1.195 -17.989 1.00 80.44 266 THR A N 1
ATOM 1900 C CA . THR A 1 266 ? 10.066 -1.894 -16.902 1.00 80.44 266 THR A CA 1
ATOM 1901 C C . THR A 1 266 ? 9.508 -3.205 -17.433 1.00 80.44 266 THR A C 1
ATOM 1903 O O . THR A 1 266 ? 9.005 -3.261 -18.559 1.00 80.44 266 THR A O 1
ATOM 1906 N N . ALA A 1 267 ? 9.609 -4.261 -16.628 1.00 82.81 267 ALA A N 1
ATOM 1907 C CA . ALA A 1 267 ? 8.908 -5.504 -16.928 1.00 82.81 267 ALA A CA 1
ATOM 1908 C C . ALA A 1 267 ? 7.398 -5.235 -16.943 1.00 82.81 267 ALA A C 1
ATOM 1910 O O . ALA A 1 267 ? 6.912 -4.446 -16.135 1.00 82.81 267 ALA A O 1
ATOM 1911 N N . GLN A 1 268 ? 6.686 -5.867 -17.869 1.00 82.94 268 GLN A N 1
ATOM 1912 C CA . GLN A 1 268 ? 5.255 -5.678 -18.053 1.00 82.94 268 GLN A CA 1
ATOM 1913 C C . GLN A 1 268 ? 4.535 -7.011 -18.090 1.00 82.94 268 GLN A C 1
ATOM 1915 O O . GLN A 1 268 ? 5.007 -7.996 -18.666 1.00 82.94 268 GLN A O 1
ATOM 1920 N N . THR A 1 269 ? 3.328 -7.009 -17.546 1.00 86.00 269 THR A N 1
ATOM 1921 C CA . THR A 1 269 ? 2.370 -8.095 -17.716 1.00 86.00 269 THR A CA 1
ATOM 1922 C C . THR A 1 269 ? 1.141 -7.568 -18.436 1.00 86.00 269 THR A C 1
ATOM 1924 O O . THR A 1 269 ? 0.676 -6.465 -18.170 1.00 86.00 269 THR A O 1
ATOM 1927 N N . ASN A 1 270 ? 0.604 -8.357 -19.366 1.00 86.88 270 ASN A N 1
ATOM 1928 C CA . ASN A 1 270 ? -0.711 -8.099 -19.937 1.00 86.88 270 ASN A CA 1
ATOM 1929 C C . ASN A 1 270 ? -1.750 -8.887 -19.123 1.00 86.88 270 ASN A C 1
ATOM 1931 O O . ASN A 1 270 ? -1.817 -10.108 -19.274 1.00 86.88 270 ASN A O 1
ATOM 1935 N N . PRO A 1 271 ? -2.556 -8.228 -18.275 1.00 85.81 271 PRO A N 1
ATOM 1936 C CA . PRO A 1 271 ? -3.553 -8.900 -17.453 1.00 85.81 271 PRO A CA 1
ATOM 1937 C C . PRO A 1 271 ? -4.850 -9.204 -18.232 1.00 85.81 271 PRO A C 1
ATOM 1939 O O . PRO A 1 271 ? -5.806 -9.731 -17.668 1.00 85.81 271 PRO A O 1
ATOM 1942 N N . GLY A 1 272 ? -4.914 -8.869 -19.529 1.00 88.75 272 GLY A N 1
ATOM 1943 C CA . GLY A 1 272 ? -6.079 -9.088 -20.389 1.00 88.75 272 GLY A CA 1
ATOM 1944 C C . GLY A 1 272 ? -7.161 -8.010 -20.272 1.00 88.75 272 GLY A C 1
ATOM 1945 O O . GLY A 1 272 ? -8.255 -8.186 -20.804 1.00 88.75 272 GLY A O 1
ATOM 1946 N N . PHE A 1 273 ? -6.885 -6.896 -19.590 1.00 90.69 273 PHE A N 1
ATOM 1947 C CA . PHE A 1 273 ? -7.789 -5.752 -19.470 1.00 90.69 273 PHE A CA 1
ATOM 1948 C C . PHE A 1 273 ? -7.020 -4.431 -19.359 1.00 90.69 273 PHE A C 1
ATOM 1950 O O . PHE A 1 273 ? -5.858 -4.400 -18.963 1.00 90.69 273 PHE A O 1
ATOM 1957 N N . VAL A 1 274 ? -7.690 -3.320 -19.671 1.00 92.19 274 VAL A N 1
ATOM 1958 C CA . VAL A 1 274 ? -7.111 -1.976 -19.536 1.00 92.19 274 VAL A CA 1
ATOM 1959 C C . VAL A 1 274 ? -6.938 -1.640 -18.055 1.00 92.19 274 VAL A C 1
ATOM 1961 O O . VAL A 1 274 ? -7.911 -1.349 -17.359 1.00 92.19 274 VAL A O 1
ATOM 1964 N N . THR A 1 275 ? -5.702 -1.692 -17.572 1.00 90.50 275 THR A N 1
ATOM 1965 C CA . THR A 1 275 ? -5.345 -1.452 -16.165 1.00 90.50 275 THR A CA 1
ATOM 1966 C C . THR A 1 275 ? -4.858 -0.027 -15.928 1.00 90.50 275 THR A C 1
ATOM 1968 O O . THR A 1 275 ? -5.081 0.510 -14.843 1.00 90.50 275 THR A O 1
ATOM 1971 N N . SER A 1 276 ? -4.276 0.637 -16.933 1.00 91.94 276 SER A N 1
ATOM 1972 C CA . SER A 1 276 ? -3.562 1.895 -16.714 1.00 91.94 276 SER A CA 1
ATOM 1973 C C . SER A 1 276 ? -4.006 3.049 -17.607 1.00 91.94 276 SER A C 1
ATOM 1975 O O . SER A 1 276 ? -4.480 2.859 -18.729 1.00 91.94 276 SER A O 1
ATOM 1977 N N . VAL A 1 277 ? -3.841 4.264 -17.080 1.00 94.50 277 VAL A N 1
ATOM 1978 C CA . VAL A 1 277 ? -3.947 5.543 -17.796 1.00 94.50 277 VAL A CA 1
ATOM 1979 C C . VAL A 1 277 ? -2.732 6.398 -17.462 1.00 94.50 277 VAL A C 1
ATOM 1981 O O . VAL A 1 277 ? -2.275 6.414 -16.319 1.00 94.50 277 VAL A O 1
ATOM 1984 N N . TYR A 1 278 ? -2.177 7.092 -18.451 1.00 93.88 278 TYR A N 1
ATOM 1985 C CA . TYR A 1 278 ? -0.978 7.898 -18.271 1.00 93.88 278 TYR A CA 1
ATOM 1986 C C . TYR A 1 278 ? -1.015 9.209 -19.060 1.00 93.88 278 TYR A C 1
ATOM 1988 O O . TYR A 1 278 ? -1.670 9.333 -20.093 1.00 93.88 278 TYR A O 1
ATOM 1996 N N . TYR A 1 279 ? -0.261 10.186 -18.568 1.00 93.69 279 TYR A N 1
ATOM 1997 C CA . TYR A 1 279 ? 0.017 11.460 -19.215 1.00 93.69 279 TYR A CA 1
ATOM 1998 C C . TYR A 1 279 ? 1.512 11.735 -19.113 1.00 93.69 279 TYR A C 1
ATOM 2000 O O . TYR A 1 279 ? 2.123 11.483 -18.072 1.00 93.69 279 TYR A O 1
ATOM 2008 N N . GLN A 1 280 ? 2.097 12.252 -20.188 1.00 92.12 280 GLN A N 1
ATOM 2009 C CA . GLN A 1 280 ? 3.517 12.569 -20.290 1.00 92.12 280 GLN A CA 1
ATOM 2010 C C . GLN A 1 280 ? 3.678 13.864 -21.090 1.00 92.12 280 GLN A C 1
ATOM 2012 O O . GLN A 1 280 ? 2.943 14.091 -22.050 1.00 92.12 280 GLN A O 1
ATOM 2017 N N . ALA A 1 281 ? 4.610 14.722 -20.679 1.00 92.06 281 ALA A N 1
ATOM 2018 C CA . ALA A 1 281 ? 4.909 15.973 -21.371 1.00 92.06 281 ALA A CA 1
ATOM 2019 C C . ALA A 1 281 ? 6.319 16.465 -21.036 1.00 92.06 281 ALA A C 1
ATOM 2021 O O . ALA A 1 281 ? 6.829 16.217 -19.941 1.00 92.06 281 ALA A O 1
ATOM 2022 N N . ASP A 1 282 ? 6.924 17.211 -21.955 1.00 92.44 282 ASP A N 1
ATOM 2023 C CA . ASP A 1 282 ? 8.264 17.772 -21.789 1.00 92.44 282 ASP A CA 1
ATOM 2024 C C . ASP A 1 282 ? 8.272 19.222 -21.320 1.00 92.44 282 ASP A C 1
ATOM 2026 O O . ASP A 1 282 ? 7.331 19.990 -21.529 1.00 92.44 282 ASP A O 1
ATOM 2030 N N . GLY A 1 283 ? 9.392 19.596 -20.705 1.00 91.38 283 GLY A N 1
ATOM 2031 C CA . GLY A 1 283 ? 9.700 20.962 -20.315 1.00 91.38 283 GLY A CA 1
ATOM 2032 C C . GLY A 1 283 ? 8.636 21.557 -19.399 1.00 91.38 283 GLY A C 1
ATOM 2033 O O . GLY A 1 283 ? 7.967 20.857 -18.634 1.00 91.38 283 GLY A O 1
ATOM 2034 N N . THR A 1 284 ? 8.451 22.867 -19.512 1.00 88.88 284 THR A N 1
ATOM 2035 C CA . THR A 1 284 ? 7.452 23.627 -18.750 1.00 88.88 284 THR A CA 1
ATOM 2036 C C . THR A 1 284 ? 6.012 23.213 -19.061 1.00 88.88 284 THR A C 1
ATOM 2038 O O . THR A 1 284 ? 5.149 23.350 -18.196 1.00 88.88 284 THR A O 1
ATOM 2041 N N . ALA A 1 285 ? 5.740 22.635 -20.238 1.00 87.81 285 ALA A N 1
ATOM 2042 C CA . ALA A 1 285 ? 4.408 22.138 -20.596 1.00 87.81 285 ALA A CA 1
ATOM 2043 C C . ALA A 1 285 ? 3.944 20.974 -19.698 1.00 87.81 285 ALA A C 1
ATOM 2045 O O . ALA A 1 285 ? 2.745 20.726 -19.564 1.00 87.81 285 ALA A O 1
ATOM 2046 N N . GLY A 1 286 ? 4.876 20.271 -19.047 1.00 86.00 286 GLY A N 1
ATOM 2047 C CA . GLY A 1 286 ? 4.573 19.199 -18.103 1.00 86.00 286 GLY A CA 1
ATOM 2048 C C . GLY A 1 286 ? 4.476 19.614 -16.634 1.00 86.00 286 GLY A C 1
ATOM 2049 O O . GLY A 1 286 ? 4.232 18.742 -15.806 1.00 86.00 286 GLY A O 1
ATOM 2050 N N . ALA A 1 287 ? 4.586 20.905 -16.293 1.00 88.75 287 ALA A N 1
ATOM 2051 C CA . ALA A 1 287 ? 4.523 21.373 -14.899 1.00 88.75 287 ALA A CA 1
ATOM 2052 C C . ALA A 1 287 ? 3.216 20.985 -14.170 1.00 88.75 287 ALA A C 1
ATOM 2054 O O . ALA A 1 287 ? 3.191 20.858 -12.949 1.00 88.75 287 ALA A O 1
ATOM 2055 N N . ALA A 1 288 ? 2.131 20.766 -14.922 1.00 89.06 288 ALA A N 1
ATOM 2056 C CA . ALA A 1 288 ? 0.829 20.348 -14.405 1.00 89.06 288 ALA A CA 1
ATOM 2057 C C . ALA A 1 288 ? 0.564 18.836 -14.535 1.00 89.06 288 ALA A C 1
ATOM 2059 O O . ALA A 1 288 ? -0.571 18.408 -14.343 1.00 89.06 288 ALA A O 1
ATOM 2060 N N . ALA A 1 289 ? 1.565 18.005 -14.864 1.00 91.88 289 ALA A N 1
ATOM 2061 C CA . ALA A 1 289 ? 1.364 16.569 -15.098 1.00 91.88 289 ALA A CA 1
ATOM 2062 C C . ALA A 1 289 ? 0.584 15.890 -13.954 1.00 91.88 289 ALA A C 1
ATOM 2064 O O . ALA A 1 289 ? -0.347 15.128 -14.209 1.00 91.88 289 ALA A O 1
ATOM 2065 N N . CYS A 1 290 ? 0.883 16.245 -12.699 1.00 92.38 290 CYS A N 1
ATOM 2066 C CA . CYS A 1 290 ? 0.251 15.657 -11.512 1.00 92.38 290 CYS A CA 1
ATOM 2067 C C . CYS A 1 290 ? -1.207 16.057 -11.278 1.00 92.38 290 CYS A C 1
ATOM 2069 O O . CYS A 1 290 ? -1.877 15.436 -10.455 1.00 92.38 290 CYS A O 1
ATOM 2071 N N . THR A 1 291 ? -1.706 17.076 -11.974 1.00 93.12 291 THR A N 1
ATOM 2072 C CA . THR A 1 291 ? -3.098 17.532 -11.879 1.00 93.12 291 THR A CA 1
ATOM 2073 C C . THR A 1 291 ? -3.884 17.276 -13.160 1.00 93.12 291 THR A C 1
ATOM 2075 O O . THR A 1 291 ? -5.053 17.649 -13.238 1.00 93.12 291 THR A O 1
ATOM 2078 N N . GLN A 1 292 ? -3.287 16.605 -14.151 1.00 95.00 292 GLN A N 1
ATOM 2079 C CA . GLN A 1 292 ? -3.966 16.311 -15.408 1.00 95.00 292 GLN A CA 1
ATOM 2080 C C . GLN A 1 292 ? -5.200 15.439 -15.207 1.00 95.00 292 GLN A C 1
ATOM 2082 O O . GLN A 1 292 ? -5.157 14.435 -14.499 1.00 95.00 292 GLN A O 1
ATOM 2087 N N . ALA A 1 293 ? -6.292 15.816 -15.869 1.00 96.00 293 ALA A N 1
ATOM 2088 C CA . ALA A 1 293 ? -7.572 15.119 -15.768 1.00 96.00 293 ALA A CA 1
ATOM 2089 C C . ALA A 1 293 ? -7.725 13.989 -16.795 1.00 96.00 293 ALA A C 1
ATOM 2091 O O . ALA A 1 293 ? -8.522 13.073 -16.594 1.00 96.00 293 ALA A O 1
ATOM 2092 N N . THR A 1 294 ? -6.970 14.041 -17.895 1.00 96.31 294 THR A N 1
ATOM 2093 C CA . THR A 1 294 ? -7.076 13.077 -18.998 1.00 96.31 294 THR A CA 1
ATOM 2094 C C . THR A 1 294 ? -5.714 12.562 -19.438 1.00 96.31 294 THR A C 1
ATOM 2096 O O . THR A 1 294 ? -4.693 13.218 -19.229 1.00 96.31 294 THR A O 1
ATOM 2099 N N . GLY A 1 295 ? -5.710 11.374 -20.034 1.00 94.12 295 GLY A N 1
ATOM 2100 C CA . GLY A 1 295 ? -4.522 10.696 -20.524 1.00 94.12 295 GLY A CA 1
ATOM 2101 C C . GLY A 1 295 ? -4.852 9.593 -21.525 1.00 94.12 295 GLY A C 1
ATOM 2102 O O . GLY A 1 295 ? -5.986 9.448 -21.987 1.00 94.12 295 GLY A O 1
ATOM 2103 N N . THR A 1 296 ? -3.840 8.798 -21.840 1.00 93.38 296 THR A N 1
ATOM 2104 C CA . THR A 1 296 ? -3.919 7.658 -22.754 1.00 93.38 296 THR A CA 1
ATOM 2105 C C . THR A 1 296 ? -3.962 6.363 -21.955 1.00 93.38 296 THR A C 1
ATOM 2107 O O . THR A 1 296 ? -3.255 6.225 -20.960 1.00 93.38 296 THR A O 1
ATOM 2110 N N . THR A 1 297 ? -4.787 5.405 -22.370 1.00 90.31 297 THR A N 1
ATOM 2111 C CA . THR A 1 297 ? -4.934 4.116 -21.680 1.00 90.31 297 THR A CA 1
ATOM 2112 C C . THR A 1 297 ? -4.061 3.022 -22.270 1.00 90.31 297 THR A C 1
ATOM 2114 O O . THR A 1 297 ? -3.919 2.942 -23.491 1.00 90.31 297 THR A O 1
ATOM 2117 N N . THR A 1 298 ? -3.578 2.111 -21.425 1.00 84.69 298 THR A N 1
ATOM 2118 C CA . THR A 1 298 ? -2.818 0.929 -21.851 1.00 84.69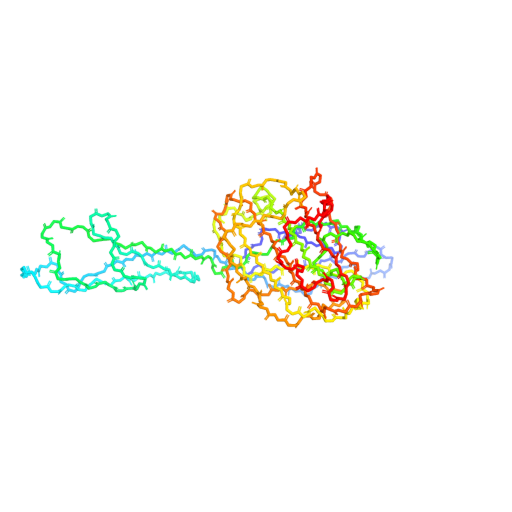 298 THR A CA 1
ATOM 2119 C C . THR A 1 298 ? -3.267 -0.347 -21.142 1.00 84.69 298 THR A C 1
ATOM 2121 O O . THR A 1 298 ? -3.785 -0.326 -20.025 1.00 84.69 298 THR A O 1
ATOM 2124 N N . CYS A 1 299 ? -3.104 -1.474 -21.841 1.00 76.31 299 CYS A N 1
ATOM 2125 C CA . CYS A 1 299 ? -3.392 -2.811 -21.322 1.00 76.31 299 CYS A CA 1
ATOM 2126 C C . CYS A 1 299 ? -2.216 -3.401 -20.520 1.00 76.31 299 CYS A C 1
ATOM 2128 O O . CYS A 1 299 ? -2.465 -3.946 -19.453 1.00 76.31 299 CYS A O 1
ATOM 2130 N N . PRO A 1 300 ? -0.943 -3.284 -20.953 1.00 67.12 300 PRO A N 1
ATOM 2131 C CA . PRO A 1 300 ? 0.174 -3.700 -20.112 1.00 67.12 300 PRO A CA 1
ATOM 2132 C C . PRO A 1 300 ? 0.341 -2.756 -18.910 1.00 67.12 300 PRO A C 1
ATOM 2134 O O . PRO A 1 300 ? 0.247 -1.533 -19.073 1.00 67.12 300 PRO A O 1
ATOM 2137 N N . ALA A 1 301 ? 0.632 -3.326 -17.741 1.00 59.66 301 ALA A N 1
ATOM 2138 C CA . ALA A 1 301 ? 1.161 -2.632 -16.564 1.00 59.66 301 ALA A CA 1
ATOM 2139 C C . ALA A 1 301 ? 2.457 -3.296 -16.102 1.00 59.66 301 ALA A C 1
ATOM 2141 O O . ALA A 1 301 ? 2.571 -4.540 -16.243 1.00 59.66 301 ALA A O 1
#

Foldseek 3Di:
DDPDDPDPDDDDPPDDAQDWDKDKQAAPDPPDPGRIDIDDIDTDGDDDWDDKDKDKDKPDPDDDQLDKIKIAIDMDCLAPPKFKWKDKVRHTDDGRDRMDIGSHDDPPIDIDMDIDHATPDDDDFDDFPFQDWDDFQDDDLALWFQQAQWKKKKFWAALVSCVVRPLQAWHWDFKDWFFFQAPDQWVVQKFAQKWKWKDFAQDPADDQFDDDDPIDTQDDRDIDGDDHRDTGMDGGPDIDTDGNHGIMMIMIIGHRLAGTRTTTITRKHQPVGFGMFMDGHHHNVNPCNSVDGGGDIDRID